Protein AF-A0A381ICK3-F1 (afdb_monomer_lite)

pLDDT: mean 79.76, std 13.2, range [32.59, 94.94]

Organism: Clostridioides difficile (NCBI:txid1496)

Sequence (239 aa):
MERLARREQPHIKFGMFKIRIPFIHYRFEKPEAIQGIISSMTSLGTIGLSTQILGLPYEVAWSMAIINSILYCLHVFMGDPVVPGWITASITLTTAYLLKFSMGIERIQALTALQIDLGIIFILMGITGVAGKLVSKIPNSIKGGILMGVGISTIISEFNPKGRFDSYPISITVGILVACFVMFSERFDTLKVKNKFLFHLGEYGVVSAILVSLIVGIFSREIEIPRFSFDNLVYIVDF

Structure (mmCIF, N/CA/C/O backbone):
data_AF-A0A381ICK3-F1
#
_entry.id   AF-A0A381ICK3-F1
#
loop_
_atom_site.group_PDB
_atom_site.id
_atom_site.type_symbol
_atom_site.label_atom_id
_atom_site.label_alt_id
_atom_site.label_comp_id
_atom_site.label_asym_id
_atom_site.label_entity_id
_atom_site.label_seq_id
_atom_site.pdbx_PDB_ins_code
_atom_site.Cartn_x
_atom_site.Cartn_y
_atom_site.Cartn_z
_atom_site.occupancy
_atom_site.B_iso_or_equiv
_atom_site.auth_seq_id
_atom_site.auth_comp_id
_atom_site.auth_asym_id
_atom_site.auth_atom_id
_atom_site.pdbx_PDB_model_num
ATOM 1 N N . MET A 1 1 ? 17.701 -25.901 -18.360 1.00 38.81 1 MET A N 1
ATOM 2 C CA . MET A 1 1 ? 18.191 -25.573 -17.001 1.00 38.81 1 MET A CA 1
ATOM 3 C C . MET A 1 1 ? 17.028 -25.682 -16.030 1.00 38.81 1 MET A C 1
ATOM 5 O O . MET A 1 1 ? 16.447 -24.691 -15.618 1.00 38.81 1 MET A O 1
ATOM 9 N N . GLU A 1 2 ? 16.649 -26.914 -15.722 1.00 36.28 2 GLU A N 1
ATOM 10 C CA . GLU A 1 2 ? 15.458 -27.255 -14.953 1.00 36.28 2 GLU A CA 1
ATOM 11 C C . GLU A 1 2 ? 15.926 -28.222 -13.863 1.00 36.28 2 GLU A C 1
ATOM 13 O O . GLU A 1 2 ? 16.227 -29.366 -14.188 1.00 36.28 2 GLU A O 1
ATOM 18 N N . ARG A 1 3 ? 16.153 -27.718 -12.631 1.00 32.59 3 ARG A N 1
ATOM 19 C CA . ARG A 1 3 ? 16.375 -28.482 -11.368 1.00 32.59 3 ARG A CA 1
ATOM 20 C C . ARG A 1 3 ? 16.752 -27.598 -10.154 1.00 32.59 3 ARG A C 1
ATOM 22 O O . ARG A 1 3 ? 17.615 -27.948 -9.360 1.00 32.59 3 ARG A O 1
ATOM 29 N N . LEU A 1 4 ? 16.069 -26.472 -9.947 1.00 40.12 4 LEU A N 1
ATOM 30 C CA . LEU A 1 4 ? 15.988 -25.826 -8.621 1.00 40.12 4 LEU A CA 1
ATOM 31 C C . LEU A 1 4 ? 14.515 -25.679 -8.229 1.00 40.12 4 LEU A C 1
ATOM 33 O O . LEU A 1 4 ? 14.000 -24.600 -7.962 1.00 40.12 4 LEU A O 1
ATOM 37 N N . ALA A 1 5 ? 13.806 -26.806 -8.234 1.00 39.09 5 ALA A N 1
ATOM 38 C CA . ALA A 1 5 ? 12.503 -26.887 -7.606 1.00 39.09 5 ALA A CA 1
ATOM 39 C C . ALA A 1 5 ? 12.662 -26.638 -6.094 1.00 39.09 5 ALA A C 1
ATOM 41 O O . ALA A 1 5 ? 13.258 -27.441 -5.382 1.00 39.09 5 ALA A O 1
ATOM 42 N N . ARG A 1 6 ? 12.105 -25.514 -5.631 1.00 44.22 6 ARG A N 1
ATOM 43 C CA . ARG A 1 6 ? 11.452 -25.358 -4.319 1.00 44.22 6 ARG A CA 1
ATOM 44 C C . ARG A 1 6 ? 12.232 -25.864 -3.094 1.00 44.22 6 ARG A C 1
ATOM 46 O O . ARG A 1 6 ? 11.699 -26.644 -2.308 1.00 44.22 6 ARG A O 1
ATOM 53 N N . ARG A 1 7 ? 13.455 -25.384 -2.863 1.00 47.66 7 ARG A N 1
ATOM 54 C CA . ARG A 1 7 ? 13.969 -25.358 -1.482 1.00 47.66 7 ARG A CA 1
ATOM 55 C C . ARG A 1 7 ? 13.372 -24.132 -0.802 1.00 47.66 7 ARG A C 1
ATOM 57 O O . ARG A 1 7 ? 13.485 -23.033 -1.341 1.00 47.66 7 ARG A O 1
ATOM 64 N N . GLU A 1 8 ? 12.676 -24.328 0.318 1.00 60.50 8 GLU A N 1
ATOM 65 C CA . GLU A 1 8 ? 12.222 -23.206 1.145 1.00 60.50 8 GLU A CA 1
ATOM 66 C C . GLU A 1 8 ? 13.418 -22.288 1.426 1.00 60.50 8 GLU A C 1
ATOM 68 O O . GLU A 1 8 ? 14.513 -22.778 1.716 1.00 60.50 8 GLU A O 1
ATOM 73 N N . GLN A 1 9 ? 13.224 -20.972 1.299 1.00 64.62 9 GLN A N 1
ATOM 74 C CA . GLN A 1 9 ? 14.288 -20.016 1.595 1.00 64.62 9 GLN A CA 1
ATOM 75 C C . GLN A 1 9 ? 14.794 -20.232 3.034 1.00 64.62 9 GLN A C 1
ATOM 77 O O . GLN A 1 9 ? 13.987 -20.581 3.912 1.00 64.62 9 GLN A O 1
ATOM 82 N N . PRO A 1 10 ? 16.108 -20.053 3.282 1.00 72.50 10 PRO A N 1
ATOM 83 C CA . PRO A 1 10 ? 16.678 -20.160 4.618 1.00 72.50 10 PRO A CA 1
ATOM 84 C C . PRO A 1 10 ? 15.851 -19.329 5.606 1.00 72.50 10 PRO A C 1
ATOM 86 O O . PRO A 1 10 ? 15.512 -18.184 5.318 1.00 72.50 10 PRO A O 1
ATOM 89 N N . HIS A 1 11 ? 15.489 -19.904 6.748 1.00 74.81 11 HIS A N 1
ATOM 90 C CA . HIS A 1 11 ? 14.710 -19.216 7.775 1.00 74.81 11 HIS A CA 1
ATOM 91 C C . HIS A 1 11 ? 15.011 -19.802 9.150 1.00 74.81 11 HIS A C 1
ATOM 93 O O . HIS A 1 11 ? 15.341 -20.983 9.283 1.00 74.81 11 HIS A O 1
ATOM 99 N N . ILE A 1 12 ? 14.827 -18.983 10.178 1.00 80.31 12 ILE A N 1
ATOM 100 C CA . ILE A 1 12 ? 14.827 -19.424 11.567 1.00 80.31 12 ILE A CA 1
ATOM 101 C C . ILE A 1 12 ? 13.388 -19.825 11.903 1.00 80.31 12 ILE A C 1
ATOM 103 O O . ILE A 1 12 ? 12.466 -19.015 11.813 1.00 80.31 12 ILE A O 1
ATOM 107 N N . LYS A 1 13 ? 13.160 -21.092 12.253 1.00 78.44 13 LYS A N 1
ATOM 108 C CA . LYS A 1 13 ? 11.828 -21.549 12.674 1.00 78.44 13 LYS A CA 1
ATOM 109 C C . LYS A 1 13 ? 11.517 -21.011 14.068 1.00 78.44 13 LYS A C 1
ATOM 111 O O . LYS A 1 13 ? 12.261 -21.285 15.004 1.00 78.44 13 LYS A O 1
ATOM 116 N N . PHE A 1 14 ? 10.402 -20.298 14.207 1.00 78.06 14 PHE A N 1
ATOM 117 C CA . PHE A 1 14 ? 9.886 -19.821 15.489 1.00 78.06 14 PHE A CA 1
ATOM 118 C C . PHE A 1 14 ? 8.387 -20.129 15.592 1.00 78.06 14 PHE A C 1
ATOM 120 O O . PHE A 1 14 ? 7.529 -19.329 15.218 1.00 78.06 14 PHE A O 1
ATOM 127 N N . GLY A 1 15 ? 8.063 -21.338 16.058 1.00 80.69 15 GLY A N 1
ATOM 128 C CA . GLY A 1 15 ? 6.683 -21.823 16.128 1.00 80.69 15 GLY A CA 1
ATOM 129 C C . GLY A 1 15 ? 6.022 -21.880 14.746 1.00 80.69 15 GLY A C 1
ATOM 130 O O . GLY A 1 15 ? 6.519 -22.557 13.847 1.00 80.69 15 GLY A O 1
ATOM 131 N N . MET A 1 16 ? 4.907 -21.160 14.580 1.00 74.88 16 MET A N 1
ATOM 132 C CA . MET A 1 16 ? 4.213 -21.011 13.290 1.00 74.88 16 MET A CA 1
ATOM 133 C C . MET A 1 16 ? 4.897 -20.021 12.333 1.00 74.88 16 MET A C 1
ATOM 135 O O . MET A 1 16 ? 4.569 -19.994 11.148 1.00 74.88 16 MET A O 1
ATOM 139 N N . PHE A 1 17 ? 5.849 -19.227 12.827 1.00 80.06 17 PHE A N 1
ATOM 140 C CA . PHE A 1 17 ? 6.533 -18.197 12.057 1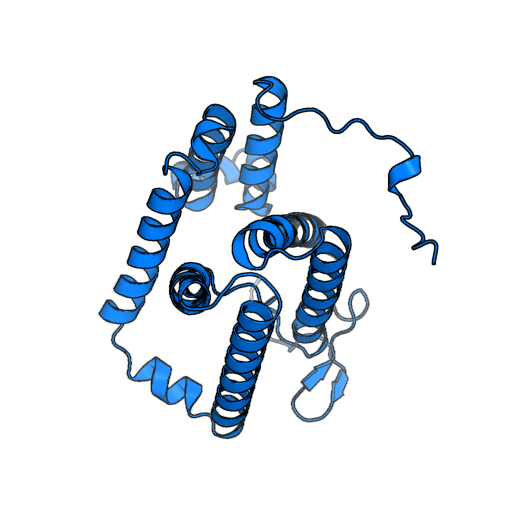.00 80.06 17 PHE A CA 1
ATOM 141 C C . PHE A 1 17 ? 7.858 -18.702 11.494 1.00 80.06 17 PHE A C 1
ATOM 143 O O . PHE A 1 17 ? 8.568 -19.515 12.095 1.00 80.06 17 PHE A O 1
ATOM 150 N N . LYS A 1 18 ? 8.207 -18.187 10.317 1.00 80.38 18 LYS A N 1
ATOM 151 C CA . LYS A 1 18 ? 9.476 -18.462 9.646 1.00 80.38 18 LYS A CA 1
ATOM 152 C C . LYS A 1 18 ? 10.266 -17.166 9.647 1.00 80.38 18 LYS A C 1
ATOM 154 O O . LYS A 1 18 ? 10.169 -16.401 8.697 1.00 80.38 18 LYS A O 1
ATOM 159 N N . ILE A 1 19 ? 11.017 -16.909 10.714 1.00 82.06 19 ILE A N 1
ATOM 160 C CA . ILE A 1 19 ? 11.754 -15.657 10.856 1.00 82.06 19 ILE A CA 1
ATOM 161 C C . ILE A 1 19 ? 12.796 -15.551 9.742 1.00 82.06 19 ILE A C 1
ATOM 163 O O . ILE A 1 19 ? 13.665 -16.417 9.599 1.00 82.06 19 ILE A O 1
ATOM 167 N N . ARG A 1 20 ? 12.711 -14.477 8.958 1.00 80.31 20 ARG A N 1
ATOM 168 C CA . ARG A 1 20 ? 13.645 -14.164 7.878 1.00 80.31 20 ARG A CA 1
ATOM 169 C C . ARG A 1 20 ? 14.251 -12.796 8.126 1.00 80.31 20 ARG A C 1
ATOM 171 O O . ARG A 1 20 ? 13.605 -11.764 7.981 1.00 80.31 20 ARG A O 1
ATOM 178 N N . ILE A 1 21 ? 15.525 -12.807 8.494 1.00 76.88 21 ILE A N 1
ATOM 179 C CA . ILE A 1 21 ? 16.293 -11.585 8.724 1.00 76.88 21 ILE A CA 1
ATOM 180 C C . ILE A 1 21 ? 16.730 -11.010 7.363 1.00 76.88 21 ILE A C 1
ATOM 182 O O . ILE A 1 21 ? 17.384 -11.743 6.602 1.00 76.88 21 ILE A O 1
ATOM 186 N N . PRO A 1 22 ? 16.401 -9.736 7.056 1.00 71.44 22 PRO A N 1
ATOM 187 C CA . PRO A 1 22 ? 16.916 -9.009 5.893 1.00 71.44 22 PRO A CA 1
ATOM 188 C C . PRO A 1 22 ? 18.439 -9.145 5.762 1.00 71.44 22 PRO A C 1
ATOM 190 O O . PRO A 1 22 ? 19.139 -9.222 6.767 1.00 71.44 22 PRO A O 1
ATOM 193 N N . PHE A 1 23 ? 18.955 -9.197 4.531 1.00 73.50 23 PHE A N 1
ATOM 194 C CA . PHE A 1 23 ? 20.388 -9.327 4.187 1.00 73.50 23 PHE A CA 1
ATOM 195 C C . PHE A 1 23 ? 21.093 -10.643 4.565 1.00 73.50 23 PHE A C 1
ATOM 197 O O . PHE A 1 23 ? 22.120 -10.958 3.972 1.00 73.50 23 PHE A O 1
ATOM 204 N N . ILE A 1 24 ? 20.558 -11.425 5.507 1.00 74.38 24 ILE A N 1
ATOM 205 C CA . ILE A 1 24 ? 21.101 -12.746 5.873 1.00 74.38 24 ILE A CA 1
ATOM 206 C C . ILE A 1 24 ? 20.375 -13.850 5.101 1.00 74.38 24 ILE A C 1
ATOM 208 O O . ILE A 1 24 ? 20.997 -14.711 4.487 1.00 74.38 24 ILE A O 1
ATOM 212 N N . HIS A 1 25 ? 19.041 -13.818 5.131 1.00 76.19 25 HIS A N 1
ATOM 213 C CA . HIS A 1 25 ? 18.191 -14.836 4.505 1.00 76.19 25 HIS A CA 1
ATOM 214 C C . HIS A 1 25 ? 17.701 -14.417 3.113 1.00 76.19 25 HIS A C 1
ATOM 216 O O . HIS A 1 25 ? 17.287 -15.263 2.320 1.00 76.19 25 HIS A O 1
ATOM 222 N N . TYR A 1 26 ? 17.766 -13.117 2.816 1.00 69.81 26 TYR A N 1
ATOM 223 C CA . TYR A 1 26 ? 17.359 -12.531 1.545 1.00 69.81 26 TYR A CA 1
ATOM 224 C C . TYR A 1 26 ? 18.583 -12.154 0.717 1.00 69.81 26 TYR A C 1
ATOM 226 O O . TYR A 1 26 ? 19.490 -11.476 1.206 1.00 69.81 26 TYR A O 1
ATOM 234 N N . ARG A 1 27 ? 18.585 -12.553 -0.558 1.00 72.50 27 ARG A N 1
ATOM 235 C CA . ARG A 1 27 ? 19.531 -12.015 -1.534 1.00 72.50 27 ARG A CA 1
ATOM 236 C C . ARG A 1 27 ? 19.152 -10.562 -1.801 1.00 72.50 27 ARG A C 1
ATOM 238 O O . ARG A 1 27 ? 17.994 -10.275 -2.075 1.00 72.50 27 ARG A O 1
ATOM 245 N N . PHE A 1 28 ? 20.119 -9.657 -1.712 1.00 75.38 28 PHE A N 1
ATOM 246 C CA . PHE A 1 28 ? 19.876 -8.255 -2.022 1.00 75.38 28 PHE A CA 1
ATOM 247 C C . PHE A 1 28 ? 19.781 -8.059 -3.538 1.00 75.38 28 PHE A C 1
ATOM 249 O O . PHE A 1 28 ? 20.797 -8.070 -4.237 1.00 75.38 28 PHE A O 1
ATOM 256 N N . GLU A 1 29 ? 18.563 -7.876 -4.037 1.00 80.06 29 GLU A N 1
ATOM 257 C CA . GLU A 1 29 ? 18.291 -7.491 -5.419 1.00 80.06 29 GLU A CA 1
ATOM 258 C C . GLU A 1 29 ? 18.038 -5.977 -5.472 1.00 80.06 29 GLU A C 1
ATOM 260 O O . GLU A 1 29 ? 17.124 -5.445 -4.837 1.00 80.06 29 GLU A O 1
ATOM 265 N N . LYS A 1 30 ? 18.866 -5.247 -6.230 1.00 78.00 30 LYS A N 1
ATOM 266 C CA . LYS A 1 30 ? 18.757 -3.780 -6.345 1.00 78.00 30 LYS A CA 1
ATOM 267 C C . LYS A 1 30 ? 17.378 -3.315 -6.843 1.00 78.00 30 LYS A C 1
ATOM 269 O O . LYS A 1 30 ? 16.899 -2.305 -6.319 1.00 78.00 30 LYS A O 1
ATOM 274 N N . PRO A 1 31 ? 16.732 -3.996 -7.817 1.00 78.75 31 PRO A N 1
ATOM 275 C CA . PRO A 1 31 ? 15.402 -3.605 -8.269 1.00 78.75 31 PRO A CA 1
ATOM 276 C C . PRO A 1 31 ? 14.358 -3.671 -7.155 1.00 78.75 31 PRO A C 1
ATOM 278 O O . PRO A 1 31 ? 13.601 -2.722 -6.975 1.00 78.75 31 PRO A O 1
ATOM 281 N N . GLU A 1 32 ? 14.380 -4.738 -6.358 1.00 79.12 32 GLU A N 1
ATOM 282 C CA . GLU A 1 32 ? 13.459 -4.950 -5.237 1.00 79.12 32 GLU A CA 1
ATOM 283 C C . GLU A 1 32 ? 13.681 -3.922 -4.122 1.00 79.12 32 GLU A C 1
ATOM 285 O O . GLU A 1 32 ? 12.719 -3.378 -3.585 1.00 79.12 32 GLU A O 1
ATOM 290 N N . ALA A 1 33 ? 14.939 -3.584 -3.819 1.00 80.81 33 ALA A N 1
ATOM 291 C CA . ALA A 1 33 ? 15.265 -2.576 -2.811 1.00 80.81 33 ALA A CA 1
ATOM 292 C C . ALA A 1 33 ? 14.723 -1.184 -3.183 1.00 80.81 33 ALA A C 1
ATOM 294 O O . ALA A 1 33 ? 14.089 -0.520 -2.363 1.00 80.81 33 ALA A O 1
ATOM 295 N N . ILE A 1 34 ? 14.924 -0.750 -4.431 1.00 82.25 34 ILE A N 1
ATOM 296 C CA . ILE A 1 34 ? 14.410 0.539 -4.924 1.00 82.25 34 ILE A CA 1
ATOM 297 C C . ILE A 1 34 ? 12.879 0.527 -4.971 1.00 82.25 34 ILE A C 1
ATOM 299 O O . ILE A 1 34 ? 12.246 1.503 -4.564 1.00 82.25 34 ILE A O 1
ATOM 303 N N . GLN A 1 35 ? 12.275 -0.578 -5.420 1.00 81.00 35 GLN A N 1
ATOM 304 C CA . GLN A 1 35 ? 10.820 -0.718 -5.427 1.00 81.00 35 GLN A CA 1
ATOM 305 C C . GLN A 1 35 ? 10.234 -0.651 -4.018 1.00 81.00 35 GLN A C 1
ATOM 307 O O . GLN A 1 35 ? 9.234 0.036 -3.811 1.00 81.00 35 GLN A O 1
ATOM 312 N N . GLY A 1 36 ? 10.874 -1.304 -3.047 1.00 79.50 36 GLY A N 1
ATOM 313 C CA . GLY A 1 36 ? 10.483 -1.262 -1.643 1.00 79.50 36 GLY A CA 1
ATOM 314 C C . GLY A 1 36 ? 10.546 0.150 -1.062 1.00 79.50 36 GLY A C 1
ATOM 315 O O . GLY A 1 36 ? 9.586 0.588 -0.430 1.00 79.50 36 GLY A O 1
ATOM 316 N N . ILE A 1 37 ? 11.621 0.900 -1.336 1.00 82.06 37 ILE A N 1
ATOM 317 C CA . ILE A 1 37 ? 11.764 2.294 -0.882 1.00 82.06 37 ILE A CA 1
ATOM 318 C C . ILE A 1 37 ? 10.647 3.168 -1.463 1.00 82.06 37 ILE A C 1
ATOM 320 O O . ILE A 1 37 ? 9.940 3.838 -0.713 1.00 82.06 37 ILE A O 1
ATOM 324 N N . ILE A 1 38 ? 10.433 3.130 -2.781 1.00 81.56 38 ILE A N 1
ATOM 325 C CA . ILE A 1 38 ? 9.434 3.991 -3.438 1.00 81.56 38 ILE A CA 1
ATOM 326 C C . ILE A 1 38 ? 8.004 3.601 -3.029 1.00 81.56 38 ILE A C 1
ATOM 328 O O . ILE A 1 38 ? 7.159 4.467 -2.783 1.00 81.56 38 ILE A O 1
ATOM 332 N N . SER A 1 39 ? 7.734 2.305 -2.867 1.00 80.06 39 SER A N 1
ATOM 333 C CA . SER A 1 39 ? 6.448 1.826 -2.345 1.00 80.06 39 SER A CA 1
ATOM 334 C C . SER A 1 39 ? 6.220 2.281 -0.899 1.00 80.06 39 SER A C 1
ATOM 336 O O . SER A 1 39 ? 5.113 2.686 -0.548 1.00 80.06 39 SER A O 1
ATOM 338 N N . SER A 1 40 ? 7.272 2.314 -0.075 1.00 78.19 40 SER A N 1
ATOM 339 C CA . SER A 1 40 ? 7.194 2.832 1.298 1.00 78.19 40 SER A CA 1
ATOM 340 C C . SER A 1 40 ? 6.880 4.328 1.319 1.00 78.19 40 SER A C 1
ATOM 342 O O . SER A 1 40 ? 6.027 4.763 2.088 1.00 78.19 40 SER A O 1
ATOM 344 N N . MET A 1 41 ? 7.478 5.122 0.425 1.00 80.31 41 MET A N 1
ATOM 345 C CA . MET A 1 41 ? 7.155 6.550 0.296 1.00 80.31 41 MET A CA 1
ATOM 346 C C . MET A 1 41 ? 5.692 6.772 -0.099 1.00 80.31 41 MET A C 1
ATOM 348 O O . MET A 1 41 ? 5.052 7.692 0.398 1.00 80.31 41 MET A O 1
ATOM 352 N N . THR A 1 42 ? 5.135 5.901 -0.943 1.00 79.50 42 THR A N 1
ATOM 353 C CA . THR A 1 42 ? 3.720 5.975 -1.342 1.00 79.50 42 THR A CA 1
ATOM 354 C C . THR A 1 42 ? 2.789 5.801 -0.136 1.00 79.50 42 THR A C 1
ATOM 356 O O . THR A 1 42 ? 1.759 6.469 -0.042 1.00 79.50 42 THR A O 1
ATOM 359 N N . SER A 1 43 ? 3.183 4.972 0.838 1.00 75.88 43 SER A N 1
ATOM 360 C CA . SER A 1 43 ? 2.433 4.791 2.086 1.00 75.88 43 SER A CA 1
ATOM 361 C C . SER A 1 43 ? 2.401 6.052 2.964 1.00 75.88 43 SER A C 1
ATOM 363 O O . SER A 1 43 ? 1.481 6.229 3.751 1.00 75.88 43 SER A O 1
ATOM 365 N N . LEU A 1 44 ? 3.309 7.016 2.779 1.00 80.94 44 LEU A N 1
ATOM 366 C CA . LEU A 1 44 ? 3.249 8.295 3.499 1.00 80.94 44 LEU A CA 1
ATOM 367 C C . LEU A 1 44 ? 2.020 9.145 3.115 1.00 80.94 44 LEU A C 1
ATOM 369 O O . LEU A 1 44 ? 1.687 10.098 3.818 1.00 80.94 44 LEU A O 1
ATOM 373 N N . GLY A 1 45 ? 1.275 8.766 2.069 1.00 76.75 45 GLY A N 1
ATOM 374 C CA . GLY A 1 45 ? -0.008 9.383 1.719 1.00 76.75 45 GLY A CA 1
ATOM 375 C C . GLY A 1 45 ? -1.057 9.383 2.846 1.00 76.75 45 GLY A C 1
ATOM 376 O O . GLY A 1 45 ? -1.964 10.214 2.830 1.00 76.75 45 GLY A O 1
ATOM 377 N N . THR A 1 46 ? -0.937 8.525 3.869 1.00 76.56 46 THR A N 1
ATOM 378 C CA . THR A 1 46 ? -1.881 8.488 5.002 1.00 76.56 46 THR A CA 1
ATOM 379 C C . THR A 1 46 ? -1.691 9.668 5.926 1.00 76.56 46 THR A C 1
ATOM 381 O O . THR A 1 46 ? -2.617 9.983 6.663 1.00 76.56 46 THR A O 1
ATOM 384 N N . ILE A 1 47 ? -0.553 10.363 5.877 1.00 84.56 47 ILE A N 1
ATOM 385 C CA . ILE A 1 47 ? -0.375 11.593 6.648 1.00 84.56 47 ILE A CA 1
ATOM 386 C C . ILE A 1 47 ? -1.433 12.608 6.212 1.00 84.56 47 ILE A C 1
ATOM 388 O O . ILE A 1 47 ? -2.194 13.088 7.046 1.00 84.56 47 ILE A O 1
ATOM 392 N N . GLY A 1 48 ? -1.562 12.841 4.900 1.00 82.50 48 GLY A N 1
ATOM 393 C CA . GLY A 1 48 ? -2.581 13.736 4.347 1.00 82.50 48 GLY A CA 1
ATOM 394 C C . GLY A 1 48 ? -4.005 13.261 4.636 1.00 82.50 48 GLY A C 1
ATOM 395 O O . GLY A 1 48 ? -4.866 14.052 5.004 1.00 82.50 48 GLY A O 1
ATOM 396 N N . LEU A 1 49 ? -4.256 11.954 4.538 1.00 80.88 49 LEU A N 1
ATOM 397 C CA . LEU A 1 49 ? -5.577 11.400 4.837 1.00 80.88 49 LEU A CA 1
ATOM 398 C C . LEU A 1 49 ? -5.944 11.552 6.323 1.00 80.88 49 LEU A C 1
ATOM 400 O O . LEU A 1 49 ? -7.066 11.916 6.658 1.00 80.88 49 LEU A O 1
ATOM 404 N N . SER A 1 50 ? -4.992 11.292 7.217 1.00 83.19 50 SER A N 1
ATOM 405 C CA . SER A 1 50 ? -5.163 11.383 8.668 1.00 83.19 50 SER A CA 1
ATOM 406 C C . SER A 1 50 ? -5.381 12.823 9.118 1.00 83.19 50 SER A C 1
ATOM 408 O O . SER A 1 50 ? -6.252 13.078 9.945 1.00 83.19 50 SER A O 1
ATOM 410 N N . THR A 1 51 ? -4.654 13.783 8.549 1.00 86.25 51 THR A N 1
ATOM 411 C CA . THR A 1 51 ? -4.862 15.202 8.863 1.00 86.25 51 THR A CA 1
ATOM 412 C C . THR A 1 51 ? -6.221 15.678 8.345 1.00 86.25 51 THR A C 1
ATOM 414 O O . THR A 1 51 ? -6.978 16.290 9.093 1.00 86.25 51 THR A O 1
ATOM 417 N N . GLN A 1 52 ? -6.597 15.321 7.112 1.00 84.12 52 GLN A N 1
ATOM 418 C CA . GLN A 1 52 ? -7.860 15.753 6.500 1.00 84.12 52 GLN A CA 1
ATOM 419 C C . GLN A 1 52 ? -9.101 15.100 7.118 1.00 84.12 52 GLN A C 1
ATOM 421 O O . GLN A 1 52 ? -10.120 15.764 7.307 1.00 84.12 52 GLN A O 1
ATOM 426 N N . ILE A 1 53 ? -9.049 13.797 7.409 1.00 84.50 53 ILE A N 1
ATOM 427 C CA . ILE A 1 53 ? -10.208 13.046 7.904 1.00 84.50 53 ILE A CA 1
ATOM 428 C C . ILE A 1 53 ? -10.268 13.070 9.423 1.00 84.50 53 ILE A C 1
ATOM 430 O O . ILE A 1 53 ? -11.353 13.233 9.969 1.00 84.50 53 ILE A O 1
ATOM 434 N N . LEU A 1 54 ? -9.157 12.897 10.134 1.00 84.25 54 LEU A N 1
ATOM 435 C CA . LEU A 1 54 ? -9.180 12.789 11.597 1.00 84.25 54 LEU A CA 1
ATOM 436 C C . LEU A 1 54 ? -8.950 14.138 12.286 1.00 84.25 54 LEU A C 1
ATOM 438 O O . LEU A 1 54 ? -9.335 14.282 13.444 1.00 84.25 54 LEU A O 1
ATOM 442 N N . GLY A 1 55 ? -8.383 15.126 11.583 1.00 83.69 55 GLY A N 1
ATOM 443 C CA . GLY A 1 55 ? -7.986 16.405 12.177 1.00 83.69 55 GLY A CA 1
ATOM 444 C C . GLY A 1 55 ? -6.736 16.284 13.050 1.00 83.69 55 GLY A C 1
ATOM 445 O O . GLY A 1 55 ? -6.548 17.078 13.967 1.00 83.69 55 GLY A O 1
ATOM 446 N N . LEU A 1 56 ? -5.912 15.257 12.817 1.00 85.25 56 LEU A N 1
ATOM 447 C CA . LEU A 1 56 ? -4.688 15.039 13.583 1.00 85.25 56 LEU A CA 1
ATOM 448 C C . LEU A 1 56 ? -3.632 16.107 13.255 1.00 85.25 56 LEU A C 1
ATOM 450 O O . LEU A 1 56 ? -3.510 16.482 12.085 1.00 85.25 56 LEU A O 1
ATOM 454 N N . PRO A 1 57 ? -2.826 16.542 14.242 1.00 88.12 57 PRO A N 1
ATOM 455 C CA . PRO A 1 57 ? -1.614 17.311 13.982 1.00 88.12 57 PRO A CA 1
ATOM 456 C C . PRO A 1 57 ? -0.665 16.544 13.056 1.00 88.12 57 PRO A C 1
ATOM 458 O O . PRO A 1 57 ? -0.601 15.308 13.094 1.00 88.12 57 PRO A O 1
ATOM 461 N N . TYR A 1 58 ? 0.078 17.275 12.227 1.00 84.00 58 TYR A N 1
ATOM 462 C CA . TYR A 1 58 ? 0.961 16.695 11.214 1.00 84.00 58 TYR A CA 1
ATOM 463 C C . TYR A 1 58 ? 2.029 15.783 11.837 1.00 84.00 58 TYR A C 1
ATOM 465 O O . TYR A 1 58 ? 2.284 14.687 11.340 1.00 84.00 58 TYR A O 1
ATOM 473 N N . GLU A 1 59 ? 2.582 16.190 12.975 1.00 86.44 59 GLU A N 1
ATOM 474 C CA . GLU A 1 59 ? 3.635 15.501 13.722 1.00 86.44 59 GLU A CA 1
ATOM 475 C C . GLU A 1 59 ? 3.146 14.145 14.257 1.00 86.44 59 GLU A C 1
ATOM 477 O O . GLU A 1 59 ? 3.847 13.127 14.195 1.00 86.44 59 GLU A O 1
ATOM 482 N N . VAL A 1 60 ? 1.896 14.110 14.730 1.00 86.38 60 VAL A N 1
ATOM 483 C CA . VAL A 1 60 ? 1.247 12.888 15.223 1.00 86.38 60 VAL A CA 1
ATOM 484 C C . VAL A 1 60 ? 0.958 11.943 14.059 1.00 86.38 60 VAL A C 1
ATOM 486 O O . VAL A 1 60 ? 1.275 10.755 14.134 1.00 86.38 60 VAL A O 1
ATOM 489 N N . ALA A 1 61 ? 0.418 12.464 12.954 1.00 86.38 61 ALA A N 1
ATOM 490 C CA . ALA A 1 61 ? 0.142 11.674 11.756 1.00 86.38 61 ALA A CA 1
ATOM 491 C C . ALA A 1 61 ? 1.425 11.071 11.150 1.00 86.38 61 ALA A C 1
ATOM 493 O O . ALA A 1 61 ? 1.421 9.919 10.707 1.00 86.38 61 ALA A O 1
ATOM 494 N N . TRP A 1 62 ? 2.536 11.812 11.182 1.00 85.31 62 TRP A N 1
ATOM 495 C CA . TRP A 1 62 ? 3.849 11.340 10.741 1.00 85.31 62 TRP A CA 1
ATOM 496 C C . TRP A 1 62 ? 4.364 10.188 11.610 1.00 85.31 62 TRP A C 1
ATOM 498 O O . TRP A 1 62 ? 4.740 9.132 11.097 1.00 85.31 62 TRP A O 1
ATOM 508 N N . SER A 1 63 ? 4.281 10.346 12.932 1.00 86.88 63 SER A N 1
ATOM 509 C CA . SER A 1 63 ? 4.664 9.309 13.897 1.00 86.88 63 SER A CA 1
ATOM 510 C C . SER A 1 63 ? 3.843 8.028 13.710 1.00 86.88 63 SER A C 1
ATOM 512 O O . SER A 1 63 ? 4.397 6.928 13.656 1.00 86.88 63 SER A O 1
ATOM 514 N N . MET A 1 64 ? 2.525 8.161 13.528 1.00 85.44 64 MET A N 1
ATOM 515 C CA . MET A 1 64 ? 1.634 7.032 13.243 1.00 85.44 64 MET A CA 1
ATOM 516 C C . MET A 1 64 ? 2.013 6.310 11.944 1.00 85.44 64 MET A C 1
ATOM 518 O O . MET A 1 64 ? 2.030 5.079 11.911 1.00 85.44 64 MET A O 1
ATOM 522 N N . ALA A 1 65 ? 2.350 7.053 10.884 1.00 85.81 65 ALA A N 1
ATOM 523 C CA . ALA A 1 65 ? 2.750 6.475 9.603 1.00 85.81 65 ALA A CA 1
ATOM 524 C C . ALA A 1 65 ? 4.061 5.676 9.709 1.00 85.81 65 ALA A C 1
ATOM 526 O O . ALA A 1 65 ? 4.160 4.585 9.140 1.00 85.81 65 ALA A O 1
ATOM 527 N N . ILE A 1 66 ? 5.042 6.168 10.474 1.00 85.69 66 ILE A N 1
ATOM 528 C CA . ILE A 1 66 ? 6.311 5.464 10.715 1.00 85.69 66 ILE A CA 1
ATOM 529 C C . ILE A 1 66 ? 6.075 4.172 11.495 1.00 85.69 66 ILE A C 1
ATOM 531 O O . ILE A 1 66 ? 6.534 3.112 11.068 1.00 85.69 66 ILE A O 1
ATOM 535 N N . ILE A 1 67 ? 5.326 4.239 12.600 1.00 88.12 67 ILE A N 1
ATOM 536 C CA . ILE A 1 67 ? 5.013 3.059 13.419 1.00 88.12 67 ILE A CA 1
ATOM 537 C C . ILE A 1 67 ? 4.305 2.002 12.566 1.00 88.12 67 ILE A C 1
ATOM 539 O O . ILE A 1 67 ? 4.710 0.841 12.555 1.00 88.12 67 ILE A O 1
ATOM 543 N N . ASN A 1 68 ? 3.297 2.406 11.792 1.00 86.62 68 ASN A N 1
ATOM 544 C CA . ASN A 1 68 ? 2.575 1.511 10.895 1.00 86.62 68 ASN A CA 1
ATOM 545 C C . ASN A 1 68 ? 3.497 0.878 9.833 1.00 86.62 68 ASN A C 1
ATOM 547 O O . ASN A 1 68 ? 3.415 -0.323 9.584 1.00 86.62 68 ASN A O 1
ATOM 551 N N . SER A 1 69 ? 4.418 1.653 9.256 1.00 84.56 69 SER A N 1
ATOM 552 C CA . SER A 1 69 ? 5.383 1.152 8.266 1.00 84.56 69 SER A CA 1
ATOM 553 C C . SER A 1 69 ? 6.345 0.119 8.865 1.00 84.56 69 SER A C 1
ATOM 555 O O . SER A 1 69 ? 6.611 -0.911 8.247 1.00 84.56 69 SER A O 1
ATOM 557 N N . ILE A 1 70 ? 6.821 0.341 10.095 1.00 85.31 70 ILE A N 1
ATOM 558 C CA . ILE A 1 70 ? 7.653 -0.628 10.826 1.00 85.31 70 ILE A CA 1
ATOM 559 C C . ILE A 1 70 ? 6.860 -1.911 11.114 1.00 85.31 70 ILE A C 1
ATOM 561 O O . ILE A 1 70 ? 7.386 -3.013 10.954 1.00 85.31 70 ILE A O 1
ATOM 565 N N . LEU A 1 71 ? 5.584 -1.789 11.491 1.00 87.38 71 LEU A N 1
ATOM 566 C CA . LEU A 1 71 ? 4.713 -2.942 11.727 1.00 87.38 71 LEU A CA 1
ATOM 567 C C . LEU A 1 71 ? 4.429 -3.740 10.445 1.00 87.38 71 LEU A C 1
ATOM 569 O O . LEU A 1 71 ? 4.300 -4.959 10.516 1.00 87.38 71 LEU A O 1
ATOM 573 N N . TYR A 1 72 ? 4.414 -3.122 9.261 1.00 84.75 72 TYR A N 1
ATOM 574 C CA . TYR A 1 72 ? 4.340 -3.871 7.997 1.00 84.75 72 TYR A CA 1
ATOM 575 C C . TYR A 1 72 ? 5.588 -4.707 7.732 1.00 84.75 72 TYR A C 1
ATOM 577 O O . TYR A 1 72 ? 5.476 -5.845 7.269 1.00 84.75 72 TYR A O 1
ATOM 585 N N . CYS A 1 73 ? 6.769 -4.213 8.110 1.00 83.25 73 CYS A N 1
ATOM 586 C CA . CYS A 1 73 ? 8.003 -4.996 8.032 1.00 83.25 73 CYS A CA 1
ATOM 587 C C . CYS A 1 73 ? 7.967 -6.244 8.929 1.00 83.25 73 CYS A C 1
ATOM 589 O O . CYS A 1 73 ? 8.670 -7.215 8.640 1.00 83.25 73 CYS A O 1
ATOM 591 N N . LEU A 1 74 ? 7.126 -6.265 9.973 1.00 85.00 74 LEU A N 1
ATOM 592 C CA . LEU A 1 74 ? 6.966 -7.432 10.840 1.00 85.00 74 LEU A CA 1
ATOM 593 C C . LEU A 1 74 ? 6.452 -8.654 10.065 1.00 85.00 74 LEU A C 1
ATOM 595 O O . LEU A 1 74 ? 6.911 -9.760 10.321 1.00 85.00 74 LEU A O 1
ATOM 599 N N . HIS A 1 75 ? 5.573 -8.475 9.075 1.00 81.88 75 HIS A N 1
ATOM 600 C CA . HIS A 1 75 ? 5.066 -9.586 8.258 1.00 81.88 75 HIS A CA 1
ATOM 601 C C . HIS A 1 75 ? 6.178 -10.259 7.448 1.00 81.88 75 HIS A C 1
ATOM 603 O O . HIS A 1 75 ? 6.325 -11.484 7.475 1.00 81.88 75 HIS A O 1
ATOM 609 N N . VAL A 1 76 ? 7.017 -9.444 6.804 1.00 80.19 76 VAL A N 1
ATOM 610 C CA . VAL A 1 76 ? 8.175 -9.925 6.040 1.00 80.19 76 VAL A CA 1
ATOM 611 C C . VAL A 1 76 ? 9.206 -10.578 6.948 1.00 80.19 76 VAL A C 1
ATOM 613 O O . VAL A 1 76 ? 9.784 -11.617 6.609 1.00 80.19 76 VAL A O 1
ATOM 616 N N . PHE A 1 77 ? 9.400 -10.005 8.135 1.00 81.75 77 PHE A N 1
ATOM 617 C CA . PHE A 1 77 ? 10.256 -10.579 9.159 1.00 81.75 77 PHE A CA 1
ATOM 618 C C . PHE A 1 77 ? 9.729 -11.931 9.655 1.00 81.75 77 PHE A C 1
ATOM 620 O O . PHE A 1 77 ? 10.519 -12.852 9.831 1.00 81.75 77 PHE A O 1
ATOM 627 N N . MET A 1 78 ? 8.414 -12.087 9.828 1.00 81.69 78 MET A N 1
ATOM 628 C CA . MET A 1 78 ? 7.757 -13.323 10.279 1.00 81.69 78 MET A CA 1
ATOM 629 C C . MET A 1 78 ? 7.605 -14.391 9.180 1.00 81.69 78 MET A C 1
ATOM 631 O O . MET A 1 78 ? 7.149 -15.506 9.466 1.00 81.69 78 MET A O 1
ATOM 635 N N . GLY A 1 79 ? 8.044 -14.091 7.953 1.00 73.06 79 GLY A N 1
ATOM 636 C CA . GLY A 1 79 ? 8.228 -15.066 6.877 1.00 73.06 79 GLY A CA 1
ATOM 637 C C . GLY A 1 79 ? 7.221 -15.001 5.737 1.00 73.06 79 GLY A C 1
ATOM 638 O O . GLY A 1 79 ? 7.272 -15.874 4.861 1.00 73.06 79 GLY A O 1
ATOM 639 N N . ASP A 1 80 ? 6.334 -14.007 5.735 1.00 79.12 80 ASP A N 1
ATOM 640 C CA . ASP A 1 80 ? 5.450 -13.720 4.607 1.00 79.12 80 ASP A CA 1
ATOM 641 C C . ASP A 1 80 ? 6.249 -13.003 3.500 1.00 79.12 80 ASP A C 1
ATOM 643 O O . ASP A 1 80 ? 6.889 -11.991 3.773 1.00 79.12 80 ASP A O 1
ATOM 647 N N . PRO A 1 81 ? 6.284 -13.504 2.251 1.00 70.94 81 PRO A N 1
ATOM 648 C CA . PRO A 1 81 ? 6.964 -12.803 1.161 1.00 70.94 81 PRO A CA 1
ATOM 649 C C . PRO A 1 81 ? 6.268 -11.498 0.740 1.00 70.94 81 PRO A C 1
ATOM 651 O O . PRO A 1 81 ? 6.829 -10.756 -0.064 1.00 70.94 81 PRO A O 1
ATOM 654 N N . VAL A 1 82 ? 5.056 -11.224 1.229 1.00 75.06 82 VAL A N 1
ATOM 655 C CA . VAL A 1 82 ? 4.276 -10.040 0.869 1.00 75.06 82 VAL A CA 1
ATOM 656 C C . VAL A 1 82 ? 4.412 -8.967 1.947 1.00 75.06 82 VAL A C 1
ATOM 658 O O . VAL A 1 82 ? 4.197 -9.219 3.131 1.00 75.06 82 VAL A O 1
ATOM 661 N N . VAL A 1 83 ? 4.719 -7.739 1.523 1.00 73.44 83 VAL A N 1
ATOM 662 C CA . VAL A 1 83 ? 4.566 -6.556 2.377 1.00 73.44 83 VAL A CA 1
ATOM 663 C C . VAL A 1 83 ? 3.078 -6.202 2.391 1.00 73.44 83 VAL A C 1
ATOM 665 O O . VAL A 1 83 ? 2.537 -5.852 1.337 1.00 73.44 83 VAL A O 1
ATOM 668 N N . PRO A 1 84 ? 2.382 -6.308 3.534 1.00 77.25 84 PRO A N 1
ATOM 669 C CA . PRO A 1 84 ? 0.996 -5.884 3.609 1.00 77.25 84 PRO A CA 1
ATOM 670 C C . PRO A 1 84 ? 0.912 -4.371 3.407 1.00 77.25 84 PRO A C 1
ATOM 672 O O . PRO A 1 84 ? 1.792 -3.613 3.809 1.00 77.25 84 PRO A O 1
ATOM 675 N N . GLY A 1 85 ? -0.174 -3.940 2.781 1.00 75.56 85 GLY A N 1
ATOM 676 C CA . GLY A 1 85 ? -0.484 -2.533 2.584 1.00 75.56 85 GLY A CA 1
ATOM 677 C C . GLY A 1 85 ? -1.906 -2.230 3.020 1.00 75.56 85 GLY A C 1
ATOM 678 O O . GLY A 1 85 ? -2.601 -3.068 3.602 1.00 75.56 85 GLY A O 1
ATOM 679 N N . TRP A 1 86 ? -2.363 -1.020 2.716 1.00 76.69 86 TRP A N 1
ATOM 680 C CA . TRP A 1 86 ? -3.740 -0.659 3.010 1.00 76.69 86 TRP A CA 1
ATOM 681 C C . TRP A 1 86 ? -4.694 -1.410 2.115 1.00 76.69 86 TRP A C 1
ATOM 683 O O . TRP A 1 86 ? -4.437 -1.689 0.944 1.00 76.69 86 TRP A O 1
ATOM 693 N N . ILE A 1 87 ? -5.871 -1.641 2.667 1.00 81.94 87 ILE A N 1
ATOM 694 C CA . ILE A 1 87 ? -7.004 -2.097 1.896 1.00 81.94 87 ILE A CA 1
ATOM 695 C C . ILE A 1 87 ? -7.618 -0.835 1.288 1.00 81.94 87 ILE A C 1
ATOM 697 O O . ILE A 1 87 ? -8.477 -0.218 1.909 1.00 81.94 87 ILE A O 1
ATOM 701 N N . THR A 1 88 ? -7.170 -0.420 0.097 1.00 76.75 88 THR A N 1
ATOM 702 C CA . THR A 1 88 ? -7.657 0.803 -0.582 1.00 76.75 88 THR A CA 1
ATOM 703 C C . THR A 1 88 ? -9.184 0.846 -0.655 1.00 76.75 88 THR A C 1
ATOM 705 O O . THR A 1 88 ? -9.796 1.879 -0.407 1.00 76.75 88 THR A O 1
ATOM 708 N N . ALA A 1 89 ? -9.811 -0.313 -0.874 1.00 74.88 89 ALA A N 1
ATOM 709 C CA . ALA A 1 89 ? -11.263 -0.479 -0.853 1.00 74.88 89 ALA A CA 1
ATOM 710 C C . ALA A 1 89 ? -11.928 -0.055 0.466 1.00 74.88 89 ALA A C 1
ATOM 712 O O . ALA A 1 89 ? -13.057 0.428 0.485 1.00 74.88 89 ALA A O 1
ATOM 713 N N . SER A 1 90 ? -11.223 -0.253 1.576 1.00 82.94 90 SER A N 1
ATOM 714 C CA . SER A 1 90 ? -11.698 0.080 2.911 1.00 82.94 90 SER A CA 1
ATOM 715 C C . SER A 1 90 ? -11.683 1.583 3.165 1.00 82.94 90 SER A C 1
ATOM 717 O O . SER A 1 90 ? -12.448 2.047 4.004 1.00 82.94 90 S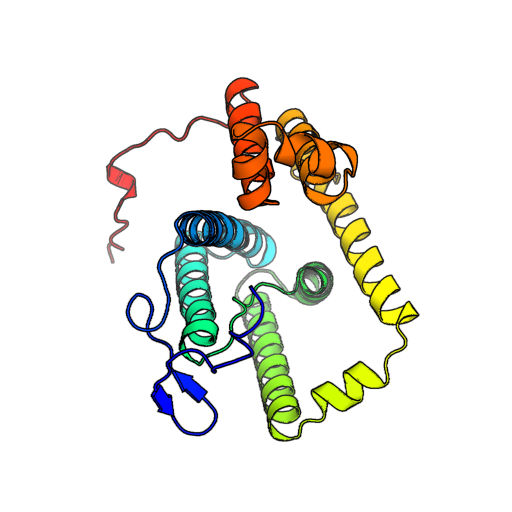ER A O 1
ATOM 719 N N . ILE A 1 91 ? -10.865 2.365 2.448 1.00 82.81 91 ILE A N 1
ATOM 720 C CA . ILE A 1 91 ? -10.741 3.811 2.685 1.00 82.81 91 ILE A CA 1
ATOM 721 C C . ILE A 1 91 ? -12.100 4.489 2.520 1.00 82.81 91 ILE A C 1
ATOM 723 O O . ILE A 1 91 ? -12.531 5.202 3.423 1.00 82.81 91 ILE A O 1
ATOM 727 N N . THR A 1 92 ? -12.815 4.217 1.426 1.00 80.38 92 THR A N 1
ATOM 728 C CA . THR A 1 92 ? -14.141 4.802 1.174 1.00 80.38 92 THR A CA 1
ATOM 729 C C . THR A 1 92 ? -15.148 4.407 2.255 1.00 80.38 92 THR A C 1
ATOM 731 O O . THR A 1 92 ? -15.852 5.261 2.792 1.00 80.38 92 THR A O 1
ATOM 734 N N . LEU A 1 93 ? -15.187 3.123 2.626 1.00 84.81 93 LEU A N 1
ATOM 735 C CA . LEU A 1 93 ? -16.118 2.608 3.632 1.00 84.81 93 LEU A CA 1
ATOM 736 C C . LEU A 1 93 ? -15.825 3.171 5.030 1.00 84.81 93 LEU A C 1
ATOM 738 O O . LEU A 1 93 ? -16.727 3.636 5.725 1.00 84.81 93 LEU A O 1
ATOM 742 N N . THR A 1 94 ? -14.553 3.161 5.418 1.00 88.56 94 THR A N 1
ATOM 743 C CA . THR A 1 94 ? -14.080 3.675 6.704 1.00 88.56 94 THR A CA 1
ATOM 744 C C . THR A 1 94 ? -14.320 5.176 6.786 1.00 88.56 94 THR A C 1
ATOM 746 O O . THR A 1 94 ? -14.842 5.654 7.785 1.00 88.56 94 THR A O 1
ATOM 749 N N . THR A 1 95 ? -14.045 5.925 5.715 1.00 86.75 95 THR A N 1
ATOM 750 C CA . THR A 1 95 ? -14.325 7.367 5.656 1.00 86.75 95 THR A CA 1
ATOM 751 C C . THR A 1 95 ? -15.815 7.645 5.838 1.00 86.75 95 THR A C 1
ATOM 753 O O . THR A 1 95 ? -16.185 8.460 6.680 1.00 86.75 95 THR A O 1
ATOM 756 N N . ALA A 1 96 ? -16.688 6.928 5.124 1.00 87.94 96 ALA A N 1
ATOM 757 C CA . ALA A 1 96 ? -18.136 7.079 5.263 1.00 87.94 96 ALA A CA 1
ATOM 758 C C . ALA A 1 96 ? -18.640 6.765 6.685 1.00 87.94 96 ALA A C 1
ATOM 760 O O . ALA A 1 96 ? -19.578 7.403 7.164 1.00 87.94 96 ALA A O 1
ATOM 761 N N . TYR A 1 97 ? -18.018 5.806 7.377 1.00 90.62 97 TYR A N 1
ATOM 762 C CA . TYR A 1 97 ? -18.299 5.524 8.785 1.00 90.62 97 TYR A CA 1
ATOM 763 C C . TYR A 1 97 ? -17.821 6.655 9.708 1.00 90.62 97 TYR A C 1
ATOM 765 O O . TYR A 1 97 ? -18.595 7.145 10.528 1.00 90.62 97 TYR A O 1
ATOM 773 N N . LEU A 1 98 ? -16.578 7.114 9.545 1.00 90.50 98 LEU A N 1
ATOM 774 C CA . LEU A 1 98 ? -15.963 8.143 10.389 1.00 90.50 98 LEU A CA 1
ATOM 775 C C . LEU A 1 98 ? -16.639 9.513 10.272 1.00 90.50 98 LEU A C 1
ATOM 777 O O . LEU A 1 98 ? -16.678 10.264 11.247 1.00 90.50 98 LEU A O 1
ATOM 781 N N . LEU A 1 99 ? -17.198 9.836 9.104 1.00 89.06 99 LEU A N 1
ATOM 782 C CA . LEU A 1 99 ? -17.938 11.082 8.882 1.00 89.06 99 LEU A CA 1
ATOM 783 C C . LEU A 1 99 ? -19.237 11.178 9.700 1.00 89.06 99 LEU A C 1
ATOM 785 O O . LEU A 1 99 ? -19.790 12.268 9.809 1.00 89.06 99 LEU A O 1
ATOM 789 N N . LYS A 1 100 ? -19.705 10.079 10.310 1.00 91.75 100 LYS A N 1
ATOM 790 C CA . LYS A 1 100 ? -20.851 10.085 11.237 1.00 91.75 100 LYS A CA 1
ATOM 791 C C . LYS A 1 100 ? -20.514 10.652 12.620 1.00 91.75 100 LYS A C 1
ATOM 793 O O . LYS A 1 100 ? -21.431 10.953 13.376 1.00 91.75 100 LYS A O 1
ATOM 798 N N . PHE A 1 101 ? -19.229 10.782 12.947 1.00 91.75 101 PHE A N 1
ATOM 799 C CA . PHE A 1 101 ? -18.738 11.270 14.237 1.00 91.75 101 PHE A CA 1
ATOM 800 C C . PHE A 1 101 ? -18.135 12.668 14.098 1.00 91.75 101 PHE A C 1
ATOM 802 O O . PHE A 1 101 ? -17.645 13.041 13.021 1.00 91.75 101 PHE A O 1
ATOM 809 N N . SER A 1 102 ? -18.128 13.434 15.190 1.00 89.62 102 SER A N 1
ATOM 810 C CA . SER A 1 102 ? -17.484 14.748 15.207 1.00 89.62 102 SER A CA 1
ATOM 811 C C . SER A 1 102 ? -15.967 14.616 15.002 1.00 89.62 102 SER A C 1
ATOM 813 O O . SER A 1 102 ? -15.347 13.631 15.406 1.00 89.62 102 SER A O 1
ATOM 815 N N . MET A 1 103 ? -15.363 15.570 14.286 1.00 88.38 103 MET A N 1
ATOM 816 C CA . MET A 1 103 ? -13.917 15.564 14.034 1.00 88.38 103 MET A CA 1
ATOM 817 C C . MET A 1 103 ? -13.148 15.778 15.347 1.00 88.38 103 MET A C 1
ATOM 819 O O . MET A 1 103 ? -13.573 16.569 16.185 1.00 88.38 103 MET A O 1
ATOM 823 N N . GLY A 1 104 ? -12.010 15.097 15.508 1.00 84.88 104 GLY A N 1
ATOM 824 C CA . GLY A 1 104 ? -11.213 15.113 16.733 1.00 84.88 104 GLY A CA 1
ATOM 825 C C . GLY A 1 104 ? -11.296 13.786 17.487 1.00 84.88 104 GLY A C 1
ATOM 826 O O . GLY A 1 104 ? -11.209 12.712 16.888 1.00 84.88 104 GLY A O 1
ATOM 827 N N . ILE A 1 105 ? -11.443 13.857 18.810 1.00 87.75 105 ILE A N 1
ATOM 828 C CA . ILE A 1 105 ? -11.288 12.705 19.713 1.00 87.75 105 ILE A CA 1
ATOM 829 C C . ILE A 1 105 ? -12.303 11.595 19.410 1.00 87.75 105 ILE A C 1
ATOM 831 O O . ILE A 1 105 ? -11.910 10.434 19.313 1.00 87.75 105 ILE A O 1
ATOM 835 N N . GLU A 1 106 ? -13.579 11.935 19.201 1.00 90.38 106 GLU A N 1
ATOM 836 C CA . GLU A 1 106 ? -14.630 10.942 18.924 1.00 90.38 106 GLU A CA 1
ATOM 837 C C . GLU A 1 106 ? -14.325 10.128 17.665 1.00 90.38 106 GLU A C 1
ATOM 839 O O . GLU A 1 106 ? -14.439 8.902 17.662 1.00 90.38 106 GLU A O 1
ATOM 844 N N . ARG A 1 107 ? -13.872 10.790 16.594 1.00 92.00 107 ARG A N 1
ATOM 845 C CA . ARG A 1 107 ? -13.520 10.117 15.340 1.00 92.00 107 ARG A CA 1
ATOM 846 C C . ARG A 1 107 ? -12.289 9.223 15.486 1.00 92.00 107 ARG A C 1
ATOM 848 O O . ARG A 1 107 ? -12.263 8.136 14.912 1.00 92.00 107 ARG A O 1
ATOM 855 N N . ILE A 1 108 ? -11.292 9.639 16.270 1.00 90.25 108 ILE A N 1
ATOM 856 C CA . ILE A 1 108 ? -10.105 8.821 16.571 1.00 90.25 108 ILE A CA 1
ATOM 857 C C . ILE A 1 108 ? -10.503 7.580 17.381 1.00 90.25 108 ILE A C 1
ATOM 859 O O . ILE A 1 108 ? -10.059 6.473 17.072 1.00 90.25 108 ILE A O 1
ATOM 863 N N . GLN A 1 109 ? -11.375 7.734 18.379 1.00 91.50 109 GLN A N 1
ATOM 864 C CA . GLN A 1 109 ? -11.900 6.618 19.168 1.00 91.50 109 GLN A CA 1
ATOM 865 C C . GLN A 1 109 ? -12.728 5.659 18.306 1.00 91.50 109 GLN A C 1
ATOM 867 O O . GLN A 1 109 ? -12.525 4.449 18.383 1.00 91.50 109 GLN A O 1
ATOM 872 N N . ALA A 1 110 ? -13.588 6.182 17.427 1.00 93.31 110 ALA A N 1
ATOM 873 C CA . ALA A 1 110 ? -14.372 5.378 16.493 1.00 93.31 110 ALA A CA 1
ATOM 874 C C . ALA A 1 110 ? -13.481 4.591 15.518 1.00 93.31 110 ALA A C 1
ATOM 876 O O . ALA A 1 110 ? -13.741 3.414 15.264 1.00 93.31 110 ALA A O 1
ATOM 877 N N . LEU A 1 111 ? -12.411 5.210 15.001 1.00 92.00 111 LEU A N 1
ATOM 878 C CA . LEU A 1 111 ? -11.425 4.518 14.170 1.00 92.00 111 LEU A CA 1
ATOM 879 C C . LEU A 1 111 ? -10.689 3.437 14.966 1.00 92.00 111 LEU A C 1
ATOM 881 O O . LEU A 1 111 ? -10.511 2.329 14.471 1.00 92.00 111 LEU A O 1
ATOM 885 N N . THR A 1 112 ? -10.279 3.742 16.195 1.00 91.94 112 THR A N 1
ATOM 886 C CA . THR A 1 112 ? -9.549 2.801 17.054 1.00 91.94 112 THR A CA 1
ATOM 887 C C . THR A 1 112 ? -10.404 1.580 17.380 1.00 91.94 112 THR A C 1
ATOM 889 O O . THR A 1 112 ? -9.938 0.456 17.221 1.00 91.94 112 THR A O 1
ATOM 892 N N . ALA A 1 113 ? -11.670 1.785 17.752 1.00 94.75 113 ALA A N 1
ATOM 893 C CA . ALA A 1 113 ? -12.621 0.703 17.994 1.00 94.75 113 ALA A CA 1
ATOM 894 C C . ALA A 1 113 ? -12.797 -0.179 16.749 1.00 94.75 113 ALA A C 1
ATOM 896 O O . ALA A 1 113 ? -12.657 -1.395 16.835 1.00 94.75 113 ALA A O 1
ATOM 897 N N . LEU A 1 114 ? -12.980 0.438 15.575 1.00 93.62 114 LEU A N 1
ATOM 898 C CA . LEU A 1 114 ? -13.096 -0.283 14.306 1.00 93.62 114 LEU A CA 1
ATOM 899 C C . LEU A 1 114 ? -11.853 -1.143 14.008 1.00 93.62 114 LEU A C 1
ATOM 901 O O . LEU A 1 114 ? -11.986 -2.282 13.564 1.00 93.62 114 LEU A O 1
ATOM 905 N N . GLN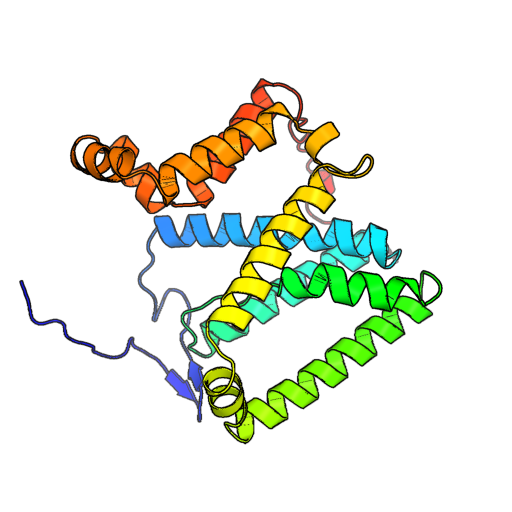 A 1 115 ? -10.644 -0.626 14.255 1.00 92.00 115 GLN A N 1
ATOM 906 C CA . GLN A 1 115 ? -9.405 -1.388 14.046 1.00 92.00 115 GLN A CA 1
ATOM 907 C C . GLN A 1 115 ? -9.238 -2.527 15.059 1.00 92.00 115 GLN A C 1
ATOM 909 O O . GLN A 1 115 ? -8.761 -3.598 14.688 1.00 92.00 115 GLN A O 1
ATOM 914 N N . ILE A 1 116 ? -9.654 -2.330 16.315 1.00 94.94 116 ILE A N 1
ATOM 915 C CA . ILE A 1 116 ? -9.647 -3.386 17.338 1.00 94.94 116 ILE A CA 1
ATOM 916 C C . ILE A 1 116 ? -10.615 -4.507 16.947 1.00 94.94 116 ILE A C 1
ATOM 918 O O . ILE A 1 116 ? -10.218 -5.672 16.954 1.00 94.94 116 ILE A O 1
ATOM 922 N N . ASP A 1 117 ? -11.839 -4.172 16.535 1.00 94.75 117 ASP A N 1
ATOM 923 C CA . ASP A 1 117 ? -12.831 -5.152 16.086 1.00 94.75 117 ASP A CA 1
ATOM 924 C C . ASP A 1 117 ? -12.323 -5.946 14.877 1.00 94.75 117 ASP A C 1
ATOM 926 O O . ASP A 1 117 ? -12.377 -7.179 14.864 1.00 94.75 117 ASP A O 1
ATOM 930 N N . LEU A 1 118 ? -11.758 -5.257 13.879 1.00 91.88 118 LEU A N 1
ATOM 931 C CA . LEU A 1 118 ? -11.132 -5.898 12.720 1.00 91.88 118 LEU A CA 1
ATOM 932 C C . LEU A 1 118 ? -9.974 -6.813 13.132 1.00 91.88 118 LEU A C 1
ATOM 934 O O . LEU A 1 118 ? -9.884 -7.939 12.640 1.00 91.88 118 LEU A O 1
ATOM 938 N N . GLY A 1 119 ? -9.121 -6.363 14.053 1.00 91.88 119 GLY A N 1
ATOM 939 C CA . GLY A 1 119 ? -8.013 -7.149 14.589 1.00 91.88 119 GLY A CA 1
ATOM 940 C C . GLY A 1 119 ? -8.491 -8.430 15.272 1.00 91.88 119 GLY A C 1
ATOM 941 O O . GLY A 1 119 ? -7.986 -9.512 14.970 1.00 91.88 119 GLY A O 1
ATOM 942 N N . ILE A 1 120 ? -9.513 -8.338 16.126 1.00 94.69 120 ILE A N 1
ATOM 943 C CA . ILE A 1 120 ? -10.123 -9.494 16.796 1.00 94.69 120 ILE A CA 1
ATOM 944 C C . ILE A 1 120 ? -10.704 -10.460 15.760 1.00 94.69 120 ILE A C 1
ATOM 946 O O . ILE A 1 120 ? -10.416 -11.658 15.802 1.00 94.69 120 ILE A O 1
ATOM 950 N N . ILE A 1 121 ? -11.471 -9.952 14.794 1.00 92.44 121 ILE A N 1
ATOM 951 C CA . ILE A 1 121 ? -12.062 -10.761 13.723 1.00 92.44 121 ILE A CA 1
ATOM 952 C C . ILE A 1 121 ? -10.967 -11.481 12.919 1.00 92.44 121 ILE A C 1
ATOM 954 O O . ILE A 1 121 ? -11.089 -12.677 12.649 1.00 92.44 121 ILE A O 1
ATOM 958 N N . PHE A 1 122 ? -9.873 -10.799 12.571 1.00 89.69 122 PHE A N 1
ATOM 959 C CA . PHE A 1 122 ? -8.763 -11.389 11.818 1.00 89.69 122 PHE A CA 1
ATOM 960 C C . PHE A 1 122 ? -7.982 -12.426 12.623 1.00 89.69 122 PHE A C 1
ATOM 962 O O . PHE A 1 122 ? -7.652 -13.475 12.072 1.00 89.69 122 PHE A O 1
ATOM 969 N N . ILE A 1 123 ? -7.749 -12.200 13.918 1.00 90.69 123 ILE A N 1
ATOM 970 C CA . ILE A 1 123 ? -7.123 -13.192 14.802 1.00 90.69 123 ILE A CA 1
ATOM 971 C C . ILE A 1 123 ? -8.006 -14.440 14.899 1.00 90.69 123 ILE A C 1
ATOM 973 O O . ILE A 1 123 ? -7.526 -15.553 14.682 1.00 90.69 123 ILE A O 1
ATOM 977 N N . LEU A 1 124 ? -9.308 -14.271 15.150 1.00 92.06 124 LEU A N 1
ATOM 978 C CA . LEU A 1 124 ? -10.252 -15.386 15.236 1.00 92.06 124 LEU A CA 1
ATOM 979 C C . LEU A 1 124 ? -10.321 -16.167 13.920 1.00 92.06 124 LEU A C 1
ATOM 981 O O . LEU A 1 124 ? -10.233 -17.396 13.921 1.00 92.06 124 LEU A O 1
ATOM 985 N N . MET A 1 125 ? -10.435 -15.481 12.781 1.00 90.50 125 MET A N 1
ATOM 986 C CA . MET A 1 125 ? -10.477 -16.137 11.472 1.00 90.50 125 MET A CA 1
ATOM 987 C C . MET A 1 125 ? -9.142 -16.780 11.077 1.00 90.50 125 MET A C 1
ATOM 989 O O . MET A 1 125 ? -9.153 -17.810 10.399 1.00 90.50 125 MET A O 1
ATOM 993 N N . GLY A 1 126 ? -8.017 -16.195 11.494 1.00 86.38 126 GLY A N 1
ATOM 994 C CA . GLY A 1 126 ? -6.672 -16.720 11.271 1.00 86.38 126 GLY A CA 1
ATOM 995 C C . GLY A 1 126 ? -6.424 -18.006 12.055 1.00 86.38 126 GLY A C 1
ATOM 996 O O . GLY A 1 126 ? -6.010 -19.003 11.468 1.00 86.38 126 GLY A O 1
ATOM 997 N N . ILE A 1 127 ? -6.767 -18.025 13.348 1.00 88.56 127 ILE A N 1
ATOM 998 C CA . ILE A 1 127 ? -6.629 -19.210 14.212 1.00 88.56 127 ILE A CA 1
ATOM 999 C C . ILE A 1 127 ? -7.575 -20.331 13.764 1.00 88.56 127 ILE A C 1
ATOM 1001 O O . ILE A 1 127 ? -7.182 -21.493 13.701 1.00 88.56 127 ILE A O 1
ATOM 1005 N N . THR A 1 128 ? -8.825 -20.002 13.430 1.00 90.38 128 THR A N 1
ATOM 1006 C CA . THR A 1 128 ? -9.833 -21.007 13.046 1.00 90.38 128 THR A CA 1
ATOM 1007 C C . THR A 1 128 ? -9.695 -21.499 11.600 1.00 90.38 128 THR A C 1
ATOM 1009 O O . THR A 1 128 ? -10.356 -22.464 11.210 1.00 90.38 128 THR A O 1
ATOM 1012 N N . GLY A 1 129 ? -8.890 -20.829 10.767 1.00 85.00 129 GLY A N 1
ATOM 1013 C CA . GLY A 1 129 ? -8.783 -21.107 9.331 1.00 85.00 129 GLY A CA 1
ATOM 1014 C C . GLY A 1 129 ? -10.071 -20.827 8.542 1.00 85.00 129 GLY A C 1
ATOM 1015 O O . GLY A 1 129 ? -10.186 -21.205 7.372 1.00 85.00 129 GLY A O 1
AT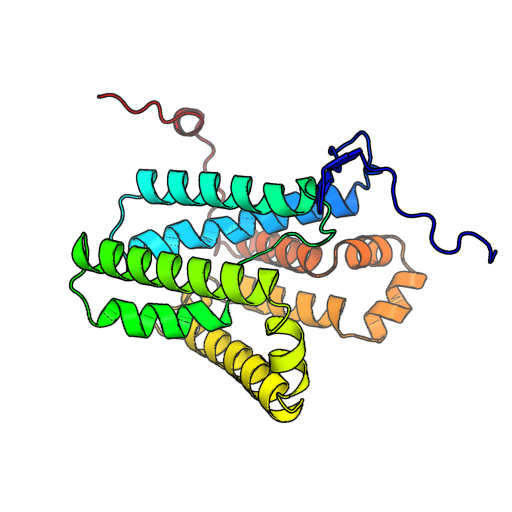OM 1016 N N . VAL A 1 130 ? -11.061 -20.167 9.157 1.00 88.88 130 VAL A N 1
ATOM 1017 C CA . VAL A 1 130 ? -12.355 -19.850 8.532 1.00 88.88 130 VAL A CA 1
ATOM 1018 C C . VAL A 1 130 ? -12.190 -18.830 7.408 1.00 88.88 130 VAL A C 1
ATOM 1020 O O . VAL A 1 130 ? -12.937 -18.903 6.432 1.00 88.88 130 VAL A O 1
ATOM 1023 N N . ALA A 1 131 ? -11.173 -17.960 7.475 1.00 84.81 131 ALA A N 1
ATOM 1024 C CA . ALA A 1 131 ? -10.870 -16.986 6.423 1.00 84.81 131 ALA A CA 1
ATOM 1025 C C . ALA A 1 131 ? -10.797 -17.640 5.032 1.00 84.81 131 ALA A C 1
ATOM 1027 O O . ALA A 1 131 ? -11.487 -17.219 4.104 1.00 84.81 131 ALA A O 1
ATOM 1028 N N . GLY A 1 132 ? -10.027 -18.727 4.900 1.00 82.50 132 GLY A N 1
ATOM 1029 C CA . GLY A 1 132 ? -9.866 -19.429 3.625 1.00 82.50 132 GLY A CA 1
ATOM 1030 C C . GLY A 1 132 ? -11.174 -20.036 3.108 1.00 82.50 132 GLY A C 1
ATOM 1031 O O . GLY A 1 132 ? -11.466 -19.957 1.915 1.00 82.50 132 GLY A O 1
ATOM 1032 N N . LYS A 1 133 ? -12.004 -20.582 4.008 1.00 86.44 133 LYS A N 1
ATOM 1033 C CA . LYS A 1 133 ? -13.320 -21.153 3.668 1.00 86.44 133 LYS A CA 1
ATOM 1034 C C . LYS A 1 133 ? -14.340 -20.084 3.277 1.00 86.44 133 LYS A C 1
ATOM 1036 O O . LYS A 1 133 ? -15.196 -20.335 2.434 1.00 86.44 133 LYS A O 1
ATOM 1041 N N . LEU A 1 134 ? -14.281 -18.909 3.898 1.00 87.00 134 LEU A N 1
ATOM 1042 C CA . LEU A 1 134 ? -15.157 -17.793 3.560 1.00 87.00 134 LEU A CA 1
ATOM 1043 C C . LEU A 1 134 ? -14.807 -17.251 2.172 1.00 87.00 134 LEU A C 1
ATOM 1045 O O . LEU A 1 134 ? -15.679 -17.136 1.316 1.00 87.00 134 LEU A O 1
ATOM 1049 N N . VAL A 1 135 ? -13.520 -17.003 1.919 1.00 86.50 135 VAL A N 1
ATOM 1050 C CA . VAL A 1 135 ? -13.042 -16.484 0.631 1.00 86.50 135 VAL A CA 1
ATOM 1051 C C . VAL A 1 135 ? -13.313 -17.466 -0.513 1.00 86.50 135 VAL A C 1
ATOM 1053 O O . VAL A 1 135 ? -13.630 -17.027 -1.621 1.00 86.50 135 VAL A O 1
ATOM 1056 N N . SER A 1 136 ? -13.235 -18.780 -0.280 1.00 87.12 136 SER A N 1
ATOM 1057 C CA . SER A 1 136 ? -13.540 -19.779 -1.315 1.00 87.12 136 SER A CA 1
ATOM 1058 C C . SER A 1 136 ? -15.031 -19.875 -1.655 1.00 87.12 136 SER A C 1
ATOM 1060 O O . SER A 1 136 ? -15.364 -20.202 -2.791 1.00 87.12 136 SER A O 1
ATOM 1062 N N . LYS A 1 137 ? -15.929 -19.538 -0.718 1.00 92.00 137 LYS A N 1
ATOM 1063 C CA . LYS A 1 137 ? -17.382 -19.497 -0.957 1.00 92.00 137 LYS A CA 1
ATOM 1064 C C . LYS A 1 137 ? -17.840 -18.277 -1.757 1.00 92.00 137 LYS A C 1
ATOM 1066 O O . LYS A 1 137 ? -18.917 -18.321 -2.343 1.00 92.00 137 LYS A O 1
ATOM 1071 N N . ILE A 1 138 ? -17.062 -17.195 -1.777 1.00 90.62 138 ILE A N 1
ATOM 1072 C CA . ILE A 1 138 ? -17.428 -15.972 -2.500 1.00 90.62 138 ILE A CA 1
ATOM 1073 C C . ILE A 1 138 ? -17.194 -16.179 -4.011 1.00 90.62 138 ILE A C 1
ATOM 1075 O O . ILE A 1 138 ? -16.046 -16.421 -4.410 1.00 90.62 138 ILE A O 1
ATOM 1079 N N . PRO A 1 139 ? -18.231 -16.034 -4.864 1.00 92.50 139 PRO A N 1
ATOM 1080 C CA . PRO A 1 139 ? -18.099 -16.136 -6.315 1.00 92.50 139 PRO A CA 1
ATOM 1081 C C . PRO A 1 139 ? -17.088 -15.138 -6.885 1.00 92.50 139 PRO A C 1
ATOM 1083 O O . PRO A 1 139 ? -17.004 -13.990 -6.439 1.00 92.50 139 PRO A O 1
ATOM 1086 N N . ASN A 1 140 ? -16.372 -15.542 -7.938 1.00 92.12 140 ASN A N 1
ATOM 1087 C CA . ASN A 1 140 ? -15.400 -14.673 -8.609 1.00 92.12 140 ASN A CA 1
ATOM 1088 C C . ASN A 1 140 ? -16.039 -13.384 -9.152 1.00 92.12 140 ASN A C 1
ATOM 1090 O O . ASN A 1 140 ? -15.390 -12.344 -9.127 1.00 92.12 140 ASN A O 1
ATOM 1094 N N . SER A 1 141 ? -17.317 -13.416 -9.544 1.00 92.56 141 SER A N 1
ATOM 1095 C CA . SER A 1 141 ? -18.054 -12.224 -9.984 1.00 92.56 141 SER A CA 1
ATOM 1096 C C . SER A 1 141 ? -18.173 -11.162 -8.886 1.00 92.56 141 SER A C 1
ATOM 1098 O O . SER A 1 141 ? -18.034 -9.978 -9.172 1.00 92.56 141 SER A O 1
ATOM 1100 N N . ILE A 1 142 ? -18.363 -11.565 -7.622 1.00 91.31 142 ILE A N 1
ATOM 1101 C CA . ILE A 1 142 ? -18.415 -10.624 -6.490 1.00 91.31 142 ILE A CA 1
ATOM 1102 C C . ILE A 1 142 ? -17.023 -10.044 -6.229 1.00 91.31 142 ILE A C 1
ATOM 1104 O O . ILE A 1 142 ? -16.883 -8.835 -6.075 1.00 91.31 142 ILE A O 1
ATOM 1108 N N . LYS A 1 143 ? -15.980 -10.885 -6.239 1.00 86.81 143 LYS A N 1
ATOM 1109 C CA . LYS A 1 143 ? -14.586 -10.433 -6.068 1.00 86.81 143 LYS A CA 1
ATOM 1110 C C . LYS A 1 143 ? -14.187 -9.429 -7.152 1.00 86.81 143 LYS A C 1
ATOM 1112 O O . LYS A 1 143 ? -13.620 -8.386 -6.840 1.00 86.81 143 LYS A O 1
ATOM 1117 N N . GLY A 1 144 ? -14.531 -9.725 -8.406 1.00 89.00 144 GLY A N 1
ATOM 1118 C CA . GLY A 1 144 ? -14.307 -8.836 -9.543 1.00 89.00 144 GLY A CA 1
ATOM 1119 C C . GLY A 1 144 ? -15.103 -7.537 -9.435 1.00 89.00 144 GLY A C 1
ATOM 1120 O O . GLY A 1 144 ? -14.546 -6.471 -9.668 1.00 89.00 144 GLY A O 1
ATOM 1121 N N . GLY A 1 145 ? -16.370 -7.608 -9.013 1.00 89.19 145 GLY A N 1
ATOM 1122 C CA . GLY A 1 145 ? -17.210 -6.431 -8.783 1.00 89.19 145 GLY A CA 1
ATOM 1123 C C . GLY A 1 145 ? -16.650 -5.503 -7.703 1.00 89.19 145 GLY A C 1
ATOM 1124 O O . GLY A 1 145 ? -16.574 -4.297 -7.921 1.00 89.19 145 GLY A O 1
ATOM 1125 N N . ILE A 1 146 ? -16.184 -6.060 -6.578 1.00 86.69 146 ILE A N 1
ATOM 1126 C CA . ILE A 1 146 ? -15.511 -5.288 -5.523 1.00 86.69 146 ILE A CA 1
ATOM 1127 C C . ILE A 1 146 ? -14.247 -4.629 -6.087 1.00 86.69 146 ILE A C 1
ATOM 1129 O O . ILE A 1 146 ? -14.075 -3.426 -5.929 1.00 86.69 146 ILE A O 1
ATOM 1133 N N . LEU A 1 147 ? -13.394 -5.376 -6.795 1.00 85.88 147 LEU A N 1
ATOM 1134 C CA . LEU A 1 147 ? -12.153 -4.835 -7.359 1.00 85.88 147 LEU A CA 1
ATOM 1135 C C . LEU A 1 147 ? -12.406 -3.711 -8.382 1.00 85.88 147 LEU A C 1
ATOM 1137 O O . LEU A 1 147 ? -11.742 -2.677 -8.337 1.00 85.88 147 LEU A O 1
ATOM 1141 N N . MET A 1 148 ? -13.395 -3.880 -9.264 1.00 88.75 148 MET A N 1
ATOM 1142 C CA . MET A 1 148 ? -13.795 -2.855 -10.235 1.00 88.75 148 MET A CA 1
ATOM 1143 C C . MET A 1 148 ? -14.384 -1.618 -9.556 1.00 88.75 148 MET A C 1
ATOM 1145 O O . MET A 1 148 ? -14.021 -0.496 -9.904 1.00 88.75 148 MET A O 1
ATOM 1149 N N . GLY A 1 149 ? -15.253 -1.809 -8.558 1.00 85.69 149 GLY A N 1
ATOM 1150 C CA . GLY A 1 149 ? -15.844 -0.710 -7.795 1.00 85.69 149 GLY A CA 1
ATOM 1151 C C . GLY A 1 149 ? -14.787 0.149 -7.101 1.00 85.69 149 GLY A C 1
ATOM 1152 O O . GLY A 1 149 ? -14.896 1.372 -7.098 1.00 85.69 149 GLY A O 1
ATOM 1153 N N . VAL A 1 150 ? -13.723 -0.474 -6.589 1.00 81.69 150 VAL A N 1
ATOM 1154 C CA . VAL A 1 150 ? -12.578 0.234 -5.997 1.00 81.69 150 VAL A CA 1
ATOM 1155 C C . VAL A 1 150 ? -11.847 1.065 -7.041 1.00 81.69 150 VAL A C 1
ATOM 1157 O O . VAL A 1 150 ? -11.602 2.242 -6.800 1.00 81.69 150 VAL A O 1
ATOM 1160 N N . GLY A 1 151 ? -11.551 0.494 -8.212 1.00 84.19 151 GLY A N 1
ATOM 1161 C CA . GLY A 1 151 ? -10.909 1.232 -9.303 1.00 84.19 151 GLY A CA 1
ATOM 1162 C C . GLY A 1 151 ? -11.710 2.470 -9.720 1.00 84.19 151 GLY A C 1
ATOM 1163 O O . GLY A 1 151 ? -11.161 3.567 -9.796 1.00 84.19 151 GLY A O 1
ATOM 1164 N N . ILE A 1 152 ? -13.024 2.313 -9.907 1.00 86.44 152 ILE A N 1
ATOM 1165 C CA . ILE A 1 152 ? -13.927 3.416 -10.265 1.00 86.44 152 ILE A CA 1
ATOM 1166 C C . ILE A 1 152 ? -13.998 4.457 -9.138 1.00 86.44 152 ILE A C 1
ATOM 1168 O O . ILE A 1 152 ? -13.890 5.651 -9.406 1.00 86.44 152 ILE A O 1
ATOM 1172 N N . SER A 1 153 ? -14.133 4.025 -7.878 1.00 82.06 153 SER A N 1
ATOM 1173 C CA . SER A 1 153 ? -14.183 4.929 -6.721 1.00 82.06 153 SER A CA 1
ATOM 1174 C C . SER A 1 153 ? -12.909 5.760 -6.592 1.00 82.06 153 SER A C 1
ATOM 1176 O O . SER A 1 153 ? -13.006 6.943 -6.273 1.00 82.06 153 SER A O 1
ATOM 1178 N N . THR A 1 154 ? -11.736 5.172 -6.842 1.00 81.00 154 THR A N 1
ATOM 1179 C CA . THR A 1 154 ? -10.460 5.896 -6.812 1.00 81.00 154 THR A CA 1
ATOM 1180 C C . THR A 1 154 ? -10.425 6.973 -7.892 1.00 81.00 154 THR A C 1
ATOM 1182 O O . THR A 1 154 ? -10.115 8.122 -7.588 1.00 81.00 154 THR A O 1
ATOM 1185 N N . ILE A 1 155 ? -10.826 6.650 -9.128 1.00 84.31 155 ILE A N 1
ATOM 1186 C CA . ILE A 1 155 ? -10.893 7.635 -10.220 1.00 84.31 155 ILE A CA 1
ATOM 1187 C C . ILE A 1 155 ? -11.844 8.778 -9.845 1.00 84.31 155 ILE A C 1
ATOM 1189 O O . ILE A 1 155 ? -11.459 9.939 -9.905 1.00 84.31 155 ILE A O 1
ATOM 1193 N N . ILE A 1 156 ? -13.058 8.472 -9.379 1.00 83.56 156 ILE A N 1
ATOM 1194 C CA . ILE A 1 156 ? -14.024 9.503 -8.968 1.00 83.56 156 ILE A CA 1
ATOM 1195 C C . ILE A 1 156 ? -13.460 10.373 -7.836 1.00 83.56 156 ILE A C 1
ATOM 1197 O O . ILE A 1 156 ? -13.643 11.588 -7.851 1.00 83.56 156 ILE A O 1
ATOM 1201 N N . SER A 1 157 ? -12.760 9.778 -6.865 1.00 76.75 157 SER A N 1
ATOM 1202 C CA . SER A 1 157 ? -12.172 10.531 -5.752 1.00 76.75 157 SER A CA 1
ATOM 1203 C C . SER A 1 157 ? -11.055 11.480 -6.191 1.00 76.75 157 SER A C 1
ATOM 1205 O O . SER A 1 157 ? -10.948 12.576 -5.646 1.00 76.75 157 SER A O 1
ATOM 1207 N N . GLU A 1 158 ? -10.275 11.100 -7.206 1.00 81.12 158 GLU A N 1
ATOM 1208 C CA . GLU A 1 158 ? -9.159 11.903 -7.717 1.00 81.12 158 GLU A CA 1
ATOM 1209 C C . GLU A 1 158 ? -9.608 13.035 -8.654 1.00 81.12 158 GLU A C 1
ATOM 1211 O O . GLU A 1 158 ? -8.953 14.075 -8.696 1.00 81.12 158 GLU A O 1
ATOM 1216 N N . PHE A 1 159 ? -10.734 12.862 -9.357 1.00 82.19 159 PHE A N 1
ATOM 1217 C CA . PHE A 1 159 ? -11.326 13.851 -10.277 1.00 82.19 159 PHE A CA 1
ATOM 1218 C C . PHE A 1 159 ? -12.390 14.764 -9.632 1.00 82.19 159 PHE A C 1
ATOM 1220 O O . PHE A 1 159 ? -13.008 15.583 -10.309 1.00 82.19 159 PHE A O 1
ATOM 1227 N N . ASN A 1 160 ? -12.654 14.621 -8.333 1.00 79.88 160 ASN A N 1
ATOM 1228 C CA . ASN A 1 160 ? -13.554 15.511 -7.588 1.00 79.88 160 ASN A CA 1
ATOM 1229 C C . ASN A 1 160 ? -12.921 16.927 -7.480 1.00 79.88 160 ASN A C 1
ATOM 1231 O O . ASN A 1 160 ? -11.698 17.001 -7.485 1.00 79.88 160 ASN A O 1
ATOM 1235 N N . PRO A 1 161 ? -13.653 18.045 -7.264 1.00 67.31 161 PRO A N 1
ATOM 1236 C CA . PRO A 1 161 ? -13.056 19.391 -7.142 1.00 67.31 161 PRO A CA 1
ATOM 1237 C C . PRO A 1 161 ? -12.102 19.590 -5.948 1.00 67.31 161 PRO A C 1
ATOM 1239 O O . PRO A 1 161 ? -11.506 20.648 -5.785 1.00 67.31 161 PRO A O 1
ATOM 1242 N N . LYS A 1 162 ? -12.003 18.597 -5.056 1.00 66.50 162 LYS A N 1
ATOM 1243 C CA . LYS A 1 162 ? -11.002 18.516 -3.974 1.00 66.50 162 LYS A CA 1
ATOM 1244 C C . LYS A 1 162 ? -9.966 17.405 -4.211 1.00 66.50 162 LYS A C 1
ATOM 1246 O O . LYS A 1 162 ? -9.204 17.074 -3.307 1.00 66.50 162 LYS A O 1
ATOM 1251 N N . GLY A 1 163 ? -10.020 16.768 -5.373 1.00 69.06 163 GLY A N 1
ATOM 1252 C CA . GLY A 1 163 ? -9.145 15.690 -5.799 1.00 69.06 163 GLY A CA 1
ATOM 1253 C C . GLY A 1 163 ? -7.810 16.228 -6.301 1.00 69.06 163 GLY A C 1
ATOM 1254 O O . GLY A 1 163 ? -7.619 17.432 -6.474 1.00 69.06 163 GLY A O 1
ATOM 1255 N N . ARG A 1 164 ? -6.845 15.331 -6.501 1.00 75.88 164 ARG A N 1
ATOM 1256 C CA . ARG A 1 164 ? -5.464 15.728 -6.804 1.00 75.88 164 ARG A CA 1
ATOM 1257 C C . ARG A 1 164 ? -5.247 15.961 -8.296 1.00 75.88 164 ARG A C 1
ATOM 1259 O O . ARG A 1 164 ? -4.221 16.532 -8.659 1.00 75.88 164 ARG A O 1
ATOM 1266 N N . PHE A 1 165 ? -6.197 15.557 -9.144 1.00 81.12 165 PHE A N 1
ATOM 1267 C CA . PHE A 1 165 ? -6.105 15.745 -10.590 1.00 81.12 165 PHE A CA 1
ATOM 1268 C C . PHE A 1 165 ? -6.042 17.223 -10.982 1.00 81.12 165 PHE A C 1
ATOM 1270 O O . PHE A 1 165 ? -5.211 17.583 -11.806 1.00 81.12 165 PHE A O 1
ATOM 1277 N N . ASP A 1 166 ? -6.824 18.086 -10.329 1.00 79.75 166 ASP A N 1
ATOM 1278 C CA . ASP A 1 166 ? -6.809 19.531 -10.603 1.00 79.75 166 ASP A CA 1
ATOM 1279 C C . ASP A 1 166 ? -5.471 20.188 -10.227 1.00 79.75 166 ASP A C 1
ATOM 1281 O O . ASP A 1 166 ? -5.082 21.194 -10.815 1.00 79.75 166 ASP A O 1
ATOM 1285 N N . SER A 1 167 ? -4.749 19.615 -9.257 1.00 80.94 167 SER A N 1
ATOM 1286 C CA . SER A 1 167 ? -3.442 20.123 -8.818 1.00 80.94 167 SER A CA 1
ATOM 1287 C C . SER A 1 167 ? -2.275 19.608 -9.668 1.00 80.94 167 SER A C 1
ATOM 1289 O O . SER A 1 167 ? -1.286 20.318 -9.824 1.00 80.94 167 SER A O 1
ATOM 1291 N N . TYR A 1 168 ? -2.369 18.386 -10.207 1.00 84.69 168 TYR A N 1
ATOM 1292 C CA . TYR A 1 168 ? -1.275 17.725 -10.938 1.00 84.69 168 TYR A CA 1
ATOM 1293 C C . TYR A 1 168 ? -1.741 17.034 -12.242 1.00 84.69 168 TYR A C 1
ATOM 1295 O O . TYR A 1 168 ? -1.514 15.827 -12.414 1.00 84.69 168 TYR A O 1
ATOM 1303 N N . PRO A 1 169 ? -2.428 17.742 -13.160 1.00 86.69 169 PRO A N 1
ATOM 1304 C CA . PRO A 1 169 ? -3.110 17.110 -14.290 1.00 86.69 169 PRO A CA 1
ATOM 1305 C C . PRO A 1 169 ? -2.156 16.436 -15.287 1.00 86.69 169 PRO A C 1
ATOM 1307 O O . PRO A 1 169 ? -2.428 15.321 -15.746 1.00 86.69 169 PRO A O 1
ATOM 1310 N N . ILE A 1 170 ? -1.024 17.061 -15.622 1.00 87.44 170 ILE A N 1
ATOM 1311 C CA . ILE A 1 170 ? -0.056 16.537 -16.596 1.00 87.44 170 ILE A CA 1
ATOM 1312 C C . ILE A 1 170 ? 0.701 15.355 -15.989 1.00 87.44 170 ILE A C 1
ATOM 1314 O O . ILE A 1 170 ? 0.812 14.298 -16.617 1.00 87.44 170 ILE A O 1
ATOM 1318 N N . SER A 1 171 ? 1.178 15.508 -14.753 1.00 88.12 171 SER A N 1
ATOM 1319 C CA . SER A 1 171 ? 1.923 14.476 -14.032 1.00 88.12 171 SER A CA 1
ATOM 1320 C C . SER A 1 171 ? 1.113 13.188 -13.870 1.00 88.12 171 SER A C 1
ATOM 1322 O O . SER A 1 171 ? 1.607 12.098 -14.185 1.00 88.12 171 SER A O 1
ATOM 1324 N N . ILE A 1 172 ? -0.150 13.306 -13.438 1.00 87.25 172 ILE A N 1
ATOM 1325 C CA . ILE A 1 172 ? -1.046 12.160 -13.240 1.00 87.25 172 ILE A CA 1
ATOM 1326 C C . ILE A 1 172 ? -1.381 11.504 -14.582 1.00 87.25 172 ILE A C 1
ATOM 1328 O O . ILE A 1 172 ? -1.292 10.282 -14.702 1.00 87.25 172 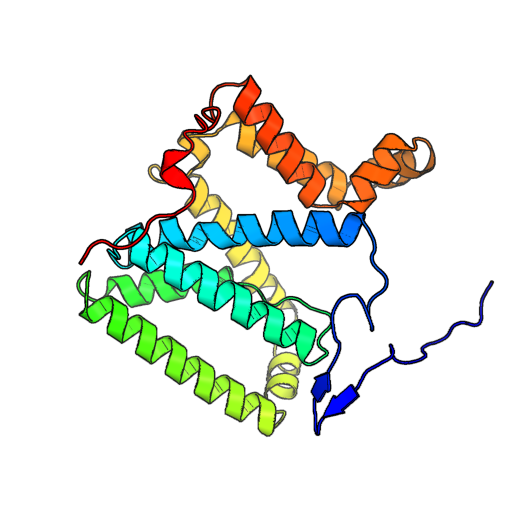ILE A O 1
ATOM 1332 N N . THR A 1 173 ? -1.699 12.292 -15.613 1.00 89.94 173 THR A N 1
ATOM 1333 C CA . THR A 1 173 ? -2.046 11.757 -16.940 1.00 89.94 173 THR A CA 1
ATOM 1334 C C . THR A 1 173 ? -0.892 10.961 -17.547 1.00 89.94 173 THR A C 1
ATOM 1336 O O . THR A 1 173 ? -1.081 9.823 -17.983 1.00 89.94 173 THR A O 1
ATOM 1339 N N . VAL A 1 174 ? 0.322 11.519 -17.541 1.00 90.50 174 VAL A N 1
ATOM 1340 C CA . VAL A 1 174 ? 1.501 10.823 -18.074 1.00 90.50 174 VAL A CA 1
ATOM 1341 C C . VAL A 1 174 ? 1.843 9.601 -17.224 1.00 90.50 174 VAL A C 1
ATOM 1343 O O . VAL A 1 174 ? 2.147 8.545 -17.778 1.00 90.50 174 VAL A O 1
ATOM 1346 N N . GLY A 1 175 ? 1.723 9.701 -15.898 1.00 89.12 175 GLY A N 1
ATOM 1347 C CA . GLY A 1 175 ? 1.912 8.571 -14.992 1.00 89.12 175 GLY A CA 1
ATOM 1348 C C . GLY A 1 175 ? 0.985 7.397 -15.304 1.00 89.12 175 GLY A C 1
ATOM 1349 O O . GLY A 1 175 ? 1.458 6.269 -15.434 1.00 89.12 175 GLY A O 1
ATOM 1350 N N . ILE A 1 176 ? -0.311 7.659 -15.500 1.00 89.25 176 ILE A N 1
ATOM 1351 C CA . ILE A 1 176 ? -1.301 6.633 -15.861 1.00 89.25 176 ILE A CA 1
ATOM 1352 C C . ILE A 1 176 ? -0.966 6.012 -17.221 1.00 89.25 176 ILE A C 1
ATOM 1354 O O . ILE A 1 176 ? -0.943 4.789 -17.339 1.00 89.25 176 ILE A O 1
ATOM 1358 N N . LEU A 1 177 ? -0.659 6.824 -18.238 1.00 90.62 177 LEU A N 1
ATOM 1359 C CA . LEU A 1 177 ? -0.321 6.322 -19.575 1.00 90.62 177 LEU A CA 1
ATOM 1360 C C . LEU A 1 177 ? 0.913 5.415 -19.553 1.00 90.62 177 LEU A C 1
ATOM 1362 O O . LEU A 1 177 ? 0.900 4.336 -20.148 1.00 90.62 177 LEU A O 1
ATOM 1366 N N . VAL A 1 178 ? 1.964 5.828 -18.842 1.00 89.31 178 VAL A N 1
ATOM 1367 C CA . VAL A 1 178 ? 3.194 5.041 -18.703 1.00 89.31 178 VAL A CA 1
ATOM 1368 C C . VAL A 1 178 ? 2.936 3.779 -17.885 1.00 89.31 178 VAL A C 1
ATOM 1370 O O . VAL A 1 178 ? 3.388 2.711 -18.287 1.00 89.31 178 VAL A O 1
ATOM 1373 N N . ALA A 1 179 ? 2.166 3.857 -16.796 1.00 89.19 179 ALA A N 1
ATOM 1374 C CA . ALA A 1 179 ? 1.792 2.687 -16.003 1.00 89.19 179 ALA A CA 1
ATOM 1375 C C . ALA A 1 179 ? 1.017 1.669 -16.848 1.00 89.19 179 ALA A C 1
ATOM 1377 O O . ALA A 1 179 ? 1.380 0.494 -16.881 1.00 89.19 179 ALA A O 1
ATOM 1378 N N . CYS A 1 180 ? 0.007 2.117 -17.598 1.00 89.12 180 CYS A N 1
ATOM 1379 C CA . CYS A 1 180 ? -0.751 1.259 -18.503 1.00 89.12 180 CYS A CA 1
ATOM 1380 C C . CYS A 1 180 ? 0.143 0.632 -19.579 1.00 89.12 180 CYS A C 1
ATOM 1382 O O . CYS A 1 180 ? 0.024 -0.561 -19.860 1.00 89.12 180 CYS A O 1
ATOM 1384 N N . PHE A 1 181 ? 1.061 1.411 -20.157 1.00 88.25 181 PHE A N 1
ATOM 1385 C CA . PHE A 1 181 ? 1.974 0.920 -21.182 1.00 88.25 181 PHE A CA 1
ATOM 1386 C C . PHE A 1 181 ? 2.975 -0.105 -20.635 1.00 88.25 181 PHE A C 1
ATOM 1388 O O . PHE A 1 181 ? 3.183 -1.136 -21.263 1.00 88.25 181 PHE A O 1
ATOM 1395 N N . VAL A 1 182 ? 3.569 0.134 -19.466 1.00 86.62 182 VAL A N 1
ATOM 1396 C CA . VAL A 1 182 ? 4.556 -0.779 -18.868 1.00 86.62 182 VAL A CA 1
ATOM 1397 C C . VAL A 1 182 ? 3.894 -2.056 -18.343 1.00 86.62 182 VAL A C 1
ATOM 1399 O O . VAL A 1 182 ? 4.474 -3.130 -18.470 1.00 86.62 182 VAL A O 1
ATOM 1402 N N . MET A 1 183 ? 2.689 -1.966 -17.768 1.00 84.88 183 MET A N 1
ATOM 1403 C CA . MET A 1 183 ? 2.039 -3.111 -17.119 1.00 84.88 183 MET A CA 1
ATOM 1404 C C . MET A 1 183 ? 1.219 -4.001 -18.052 1.00 84.88 183 MET A C 1
ATOM 1406 O O . MET A 1 183 ? 1.151 -5.204 -17.817 1.00 84.88 183 MET A O 1
ATOM 1410 N N . PHE A 1 184 ? 0.550 -3.429 -19.058 1.00 85.00 184 PHE A N 1
ATOM 1411 C CA . PHE A 1 184 ? -0.484 -4.144 -19.821 1.00 85.00 184 PHE A CA 1
ATOM 1412 C C . PHE A 1 184 ? -0.222 -4.205 -21.333 1.00 85.00 184 PHE A C 1
ATOM 1414 O O . PHE A 1 184 ? -0.998 -4.820 -22.060 1.00 85.00 184 PHE A O 1
ATOM 1421 N N . SER A 1 185 ? 0.839 -3.571 -21.841 1.00 87.50 185 SER A N 1
ATOM 1422 C CA . SER A 1 185 ? 1.109 -3.528 -23.283 1.00 87.50 185 SER A CA 1
ATOM 1423 C C . SER A 1 185 ? 1.942 -4.717 -23.760 1.00 87.50 185 SER A C 1
ATOM 1425 O O . SER A 1 185 ? 3.130 -4.822 -23.459 1.00 87.50 185 SER A O 1
ATOM 1427 N N . GLU A 1 186 ? 1.380 -5.531 -24.655 1.00 81.94 186 GLU A N 1
ATOM 1428 C CA . GLU A 1 186 ? 2.127 -6.582 -25.368 1.00 81.94 186 GLU A CA 1
ATOM 1429 C C . GLU A 1 186 ? 3.292 -6.012 -26.205 1.00 81.94 186 GLU A C 1
ATOM 1431 O O . GLU A 1 186 ? 4.332 -6.649 -26.406 1.00 81.94 186 GLU A O 1
ATOM 1436 N N . ARG A 1 187 ? 3.162 -4.763 -26.679 1.00 81.44 187 ARG A N 1
ATOM 1437 C CA . ARG A 1 187 ? 4.247 -4.078 -27.398 1.00 81.44 187 ARG A CA 1
ATOM 1438 C C . ARG A 1 187 ? 5.440 -3.809 -26.488 1.00 81.44 187 ARG A C 1
ATOM 1440 O O . ARG A 1 187 ? 6.575 -3.950 -26.930 1.00 81.44 187 ARG A O 1
ATOM 1447 N N . PHE A 1 188 ? 5.205 -3.445 -25.230 1.00 82.62 188 PHE A N 1
ATOM 1448 C CA . PHE A 1 188 ? 6.291 -3.245 -24.274 1.00 82.62 188 PHE A CA 1
ATOM 1449 C C . PHE A 1 188 ? 7.022 -4.565 -23.994 1.00 82.62 188 PHE A C 1
ATOM 1451 O O . PHE A 1 188 ? 8.252 -4.604 -24.008 1.00 82.62 188 PHE A O 1
ATOM 1458 N N . ASP A 1 189 ? 6.278 -5.667 -23.879 1.00 80.56 189 ASP A N 1
ATOM 1459 C CA . ASP A 1 189 ? 6.838 -7.003 -23.666 1.00 80.56 189 ASP A CA 1
ATOM 1460 C C . ASP A 1 189 ? 7.721 -7.506 -24.812 1.00 80.56 189 ASP A C 1
ATOM 1462 O O . ASP A 1 189 ? 8.713 -8.196 -24.576 1.00 80.56 189 ASP A O 1
ATOM 1466 N N . THR A 1 190 ? 7.419 -7.129 -26.052 1.00 83.06 190 THR A N 1
ATOM 1467 C CA . THR A 1 190 ? 8.278 -7.456 -27.202 1.00 83.06 190 THR A CA 1
ATOM 1468 C C . THR A 1 190 ? 9.472 -6.505 -27.335 1.00 83.06 190 THR A C 1
ATOM 1470 O O . THR A 1 190 ? 10.559 -6.921 -27.747 1.00 83.06 190 THR A O 1
ATOM 1473 N N . LEU A 1 191 ? 9.310 -5.234 -26.957 1.00 80.25 191 LEU A N 1
ATOM 1474 C CA . LEU A 1 191 ? 10.361 -4.213 -27.016 1.00 80.25 191 LEU A CA 1
ATOM 1475 C C . LEU A 1 191 ? 11.411 -4.369 -25.906 1.00 80.25 191 LEU A C 1
ATOM 1477 O O . LEU A 1 191 ? 12.599 -4.152 -26.163 1.00 80.25 191 LEU A O 1
ATOM 1481 N N . LYS A 1 192 ? 11.012 -4.791 -24.699 1.00 80.25 192 LYS A N 1
ATOM 1482 C CA . LYS A 1 192 ? 11.928 -4.989 -23.561 1.00 80.25 192 LYS A CA 1
ATOM 1483 C C . LYS A 1 192 ? 12.990 -6.056 -23.835 1.00 80.25 192 LYS A C 1
ATOM 1485 O O . LYS A 1 192 ? 14.106 -5.940 -23.352 1.00 80.25 192 LYS A O 1
ATOM 1490 N N . VAL A 1 193 ? 12.687 -7.050 -24.675 1.00 79.62 193 VAL A N 1
ATOM 1491 C CA . VAL A 1 193 ? 13.651 -8.093 -25.079 1.00 79.62 193 VAL A CA 1
ATOM 1492 C C . VAL A 1 193 ? 14.753 -7.526 -25.983 1.00 79.62 193 VAL A C 1
ATOM 1494 O O . VAL A 1 193 ? 15.879 -8.018 -25.976 1.00 79.62 193 VAL A O 1
ATOM 1497 N N . LYS A 1 194 ? 14.451 -6.475 -26.755 1.00 80.50 194 LYS A N 1
ATOM 1498 C CA . LYS A 1 194 ? 15.371 -5.893 -27.746 1.00 80.50 194 LYS A CA 1
ATOM 1499 C C . LYS A 1 194 ? 16.203 -4.733 -27.198 1.00 80.50 194 LYS A C 1
ATOM 1501 O O . LYS A 1 194 ? 17.276 -4.464 -27.730 1.00 80.50 194 LYS A O 1
ATOM 1506 N N . ASN A 1 195 ? 15.734 -4.042 -26.157 1.00 82.44 195 ASN A N 1
ATOM 1507 C CA . ASN A 1 195 ? 16.408 -2.872 -25.598 1.00 82.44 195 ASN A CA 1
ATOM 1508 C C . ASN A 1 195 ? 16.677 -3.043 -24.098 1.00 82.44 195 ASN A C 1
ATOM 1510 O O . ASN A 1 195 ? 15.746 -3.114 -23.296 1.00 82.44 195 ASN A O 1
ATOM 1514 N N . LYS A 1 196 ? 17.961 -3.003 -23.713 1.00 77.69 196 LYS A N 1
ATOM 1515 C CA . LYS A 1 196 ? 18.398 -3.088 -22.312 1.00 77.69 196 LYS A CA 1
ATOM 1516 C C . LYS A 1 196 ? 17.761 -2.011 -21.429 1.00 77.69 196 LYS A C 1
ATOM 1518 O O . LYS A 1 196 ? 17.469 -2.298 -20.277 1.00 77.69 196 LYS A O 1
ATOM 1523 N N . PHE A 1 197 ? 17.502 -0.807 -21.940 1.00 78.12 197 PHE A N 1
ATOM 1524 C CA . PHE A 1 197 ? 16.853 0.253 -21.160 1.00 78.12 197 PHE A CA 1
ATOM 1525 C C . PHE A 1 197 ? 15.397 -0.093 -20.814 1.00 78.12 197 PHE A C 1
ATOM 1527 O O . PHE A 1 197 ? 14.996 0.002 -19.658 1.00 78.12 197 PHE A O 1
ATOM 1534 N N . LEU A 1 198 ? 14.624 -0.560 -21.800 1.00 76.50 198 LEU A N 1
ATOM 1535 C CA . LEU A 1 198 ? 13.229 -0.975 -21.603 1.00 76.50 198 LEU A CA 1
ATOM 1536 C C . LEU A 1 198 ? 13.128 -2.242 -20.748 1.00 76.50 198 LEU A C 1
ATOM 1538 O O . LEU A 1 198 ? 12.171 -2.389 -19.996 1.00 76.50 198 LEU A O 1
ATOM 1542 N N . PHE A 1 199 ? 14.132 -3.121 -20.822 1.00 77.81 199 PHE A N 1
ATOM 1543 C CA . PHE A 1 199 ? 14.262 -4.264 -19.921 1.00 77.81 199 PHE A CA 1
ATOM 1544 C C . PHE A 1 199 ? 14.333 -3.823 -18.456 1.00 77.81 199 PHE A C 1
ATOM 1546 O O . PHE A 1 199 ? 13.490 -4.232 -17.664 1.00 77.81 199 PHE A O 1
ATOM 1553 N N . HIS A 1 200 ? 15.268 -2.927 -18.120 1.00 76.06 200 HIS A N 1
ATOM 1554 C CA . HIS A 1 200 ? 15.411 -2.433 -16.748 1.00 76.06 200 HIS A CA 1
ATOM 1555 C C . HIS A 1 200 ? 14.167 -1.648 -16.319 1.00 76.06 200 HIS A C 1
ATOM 1557 O O . HIS A 1 200 ? 13.677 -1.852 -15.218 1.00 76.06 200 HIS A O 1
ATOM 1563 N N . LEU A 1 201 ? 13.591 -0.810 -17.192 1.00 77.38 201 LEU A N 1
ATOM 1564 C CA . LEU A 1 201 ? 12.346 -0.089 -16.898 1.00 77.38 201 LEU A CA 1
ATOM 1565 C C . LEU A 1 201 ? 11.196 -1.049 -16.543 1.00 77.38 201 LEU A C 1
ATOM 1567 O O . LEU A 1 201 ? 10.439 -0.790 -15.610 1.00 77.38 201 LEU A O 1
ATOM 1571 N N . GLY A 1 202 ? 11.107 -2.178 -17.251 1.00 73.81 202 GLY A N 1
ATOM 1572 C CA . GLY A 1 202 ? 10.129 -3.229 -16.990 1.00 73.81 202 GLY A CA 1
ATOM 1573 C C . GLY A 1 202 ? 10.369 -3.981 -15.681 1.00 73.81 202 GLY A C 1
ATOM 1574 O O . GLY A 1 202 ? 9.399 -4.320 -15.008 1.00 73.81 202 GLY A O 1
ATOM 1575 N N . GLU A 1 203 ? 11.626 -4.193 -15.276 1.00 78.81 203 GLU A N 1
ATOM 1576 C CA . GLU A 1 203 ? 11.952 -4.819 -13.983 1.00 78.81 203 GLU A CA 1
ATOM 1577 C C . GLU A 1 203 ? 11.432 -4.006 -12.792 1.00 78.81 203 GLU A C 1
ATOM 1579 O O . GLU A 1 203 ? 11.052 -4.593 -11.782 1.00 78.81 203 GLU A O 1
ATOM 1584 N N . TYR A 1 204 ? 11.358 -2.674 -12.916 1.00 79.12 204 TYR A N 1
ATOM 1585 C CA . TYR A 1 204 ? 10.802 -1.781 -11.892 1.00 79.12 204 TYR A CA 1
ATOM 1586 C C . TYR A 1 204 ? 9.264 -1.671 -11.920 1.00 79.12 204 TYR A C 1
ATOM 1588 O O . TYR A 1 204 ? 8.687 -1.062 -11.020 1.00 79.12 204 TYR A O 1
ATOM 1596 N N . GLY A 1 205 ? 8.576 -2.241 -12.917 1.00 79.56 205 GLY A N 1
ATOM 1597 C CA . GLY A 1 205 ? 7.110 -2.290 -12.984 1.00 79.56 205 GLY A CA 1
ATOM 1598 C C . GLY A 1 205 ? 6.431 -0.929 -12.765 1.00 79.56 205 GLY A C 1
ATOM 1599 O O . GLY A 1 205 ? 6.797 0.064 -13.392 1.00 79.56 205 GLY A O 1
ATOM 1600 N N . VAL A 1 206 ? 5.466 -0.865 -11.839 1.00 82.81 206 VAL A N 1
ATOM 1601 C CA . VAL A 1 206 ? 4.722 0.363 -11.468 1.00 82.81 206 VAL A CA 1
ATOM 1602 C C . VAL A 1 206 ? 5.644 1.487 -10.991 1.00 82.81 206 VAL A C 1
ATOM 1604 O O . VAL A 1 206 ? 5.383 2.661 -11.249 1.00 82.81 206 VAL A O 1
ATOM 1607 N N . VAL A 1 207 ? 6.746 1.145 -10.324 1.00 84.62 207 VAL A N 1
ATOM 1608 C CA . VAL A 1 207 ? 7.677 2.126 -9.753 1.00 84.62 207 VAL A CA 1
ATOM 1609 C C . VAL A 1 207 ? 8.348 2.952 -10.845 1.00 84.62 207 VAL A C 1
ATOM 1611 O O . VAL A 1 207 ? 8.562 4.150 -10.666 1.00 84.62 207 VAL A O 1
ATOM 1614 N N . SER A 1 208 ? 8.596 2.354 -12.011 1.00 85.38 208 SER A N 1
ATOM 1615 C CA . SER A 1 208 ? 9.095 3.094 -13.171 1.00 85.38 208 SER A CA 1
ATOM 1616 C C . SER A 1 208 ? 8.121 4.182 -13.633 1.00 85.38 208 SER A C 1
ATOM 1618 O O . SER A 1 208 ? 8.538 5.305 -13.913 1.00 85.38 208 SER A O 1
ATOM 1620 N N . ALA A 1 209 ? 6.818 3.890 -13.640 1.00 87.75 209 ALA A N 1
ATOM 1621 C CA . ALA A 1 209 ? 5.788 4.845 -14.027 1.00 87.75 209 ALA A CA 1
ATOM 1622 C C . ALA A 1 209 ? 5.652 5.988 -13.012 1.00 87.75 209 ALA A C 1
ATOM 1624 O O . ALA A 1 209 ? 5.515 7.143 -13.412 1.00 87.75 209 ALA A O 1
ATOM 1625 N N . ILE A 1 210 ? 5.766 5.688 -11.712 1.00 87.06 210 ILE A N 1
ATOM 1626 C CA . ILE A 1 210 ? 5.778 6.701 -10.644 1.00 87.06 210 ILE A CA 1
ATOM 1627 C C . ILE A 1 210 ? 6.970 7.652 -10.814 1.00 87.06 210 ILE A C 1
ATOM 1629 O O . ILE A 1 210 ? 6.803 8.867 -10.732 1.00 87.06 210 ILE A O 1
ATOM 1633 N N . LEU A 1 211 ? 8.165 7.122 -11.094 1.00 86.88 211 LEU A N 1
ATOM 1634 C CA . LEU A 1 211 ? 9.357 7.944 -11.321 1.00 86.88 211 LEU A CA 1
ATOM 1635 C C . LEU A 1 211 ? 9.204 8.851 -12.546 1.00 86.88 211 LEU A C 1
ATOM 1637 O O . LEU A 1 211 ? 9.529 10.034 -12.474 1.00 86.88 211 LEU A O 1
ATOM 1641 N N . VAL A 1 212 ? 8.679 8.322 -13.655 1.00 88.06 212 VAL A N 1
ATOM 1642 C CA . VAL A 1 212 ? 8.423 9.123 -14.862 1.00 88.06 212 VAL A CA 1
ATOM 1643 C C . VAL A 1 212 ? 7.386 10.213 -14.585 1.00 88.06 212 VAL A C 1
ATOM 1645 O O . VAL A 1 212 ? 7.607 11.360 -14.964 1.00 88.06 212 VAL A O 1
ATOM 1648 N N . SER A 1 213 ? 6.303 9.885 -13.876 1.00 88.06 213 SER A N 1
ATOM 1649 C CA . SER A 1 213 ? 5.281 10.849 -13.447 1.00 88.06 213 SER A CA 1
ATOM 1650 C C . SER A 1 213 ? 5.892 11.980 -12.614 1.00 88.06 213 SER A C 1
ATOM 1652 O O . SER A 1 213 ? 5.716 13.148 -12.947 1.00 88.06 213 SER A O 1
ATOM 1654 N N . LEU A 1 214 ? 6.714 11.650 -11.612 1.00 86.06 214 LEU A N 1
ATOM 1655 C CA . LEU A 1 214 ? 7.394 12.637 -10.770 1.00 86.06 214 LEU A CA 1
ATOM 1656 C C . LEU A 1 214 ? 8.298 13.575 -11.582 1.00 86.06 214 LEU A C 1
ATOM 1658 O O . LEU A 1 214 ? 8.233 14.792 -11.413 1.00 86.06 214 LEU A O 1
ATOM 1662 N N . ILE A 1 215 ? 9.122 13.022 -12.479 1.00 87.81 215 ILE A N 1
ATOM 1663 C CA . ILE A 1 215 ? 10.013 13.809 -13.343 1.00 87.81 215 ILE A CA 1
ATOM 1664 C C . ILE A 1 215 ? 9.190 14.775 -14.199 1.00 87.81 215 ILE A C 1
ATOM 1666 O O . ILE A 1 215 ? 9.483 15.969 -14.246 1.00 87.81 215 ILE A O 1
ATOM 1670 N N . VAL A 1 216 ? 8.131 14.279 -14.838 1.00 88.12 216 VAL A N 1
ATOM 1671 C CA . VAL A 1 216 ? 7.251 15.087 -15.690 1.00 88.12 216 VAL A CA 1
ATOM 1672 C C . VAL A 1 216 ? 6.530 16.171 -14.888 1.00 88.12 216 VAL A C 1
ATOM 1674 O O . VAL A 1 216 ? 6.427 17.299 -15.370 1.00 88.12 216 VAL A O 1
ATOM 1677 N N . GLY A 1 217 ? 6.091 15.879 -13.663 1.00 85.31 217 GLY A N 1
ATOM 1678 C CA . GLY A 1 217 ? 5.465 16.865 -12.781 1.00 85.31 217 GLY A CA 1
ATOM 1679 C C . GLY A 1 217 ? 6.407 18.001 -12.376 1.00 85.31 217 GLY A C 1
ATOM 1680 O O . GLY A 1 217 ? 5.986 19.157 -12.349 1.00 85.31 217 GLY A O 1
ATOM 1681 N N . ILE A 1 218 ? 7.692 17.704 -12.147 1.00 85.25 218 ILE A N 1
ATOM 1682 C CA . ILE A 1 218 ? 8.718 18.728 -11.883 1.00 85.25 218 ILE A CA 1
ATOM 1683 C C . ILE A 1 218 ? 8.963 19.585 -13.134 1.00 85.25 218 ILE A C 1
ATOM 1685 O O . ILE A 1 218 ? 8.977 20.813 -13.052 1.00 85.25 218 ILE A O 1
ATOM 1689 N N . PHE A 1 219 ? 9.119 18.963 -14.310 1.00 86.12 219 PHE A N 1
ATOM 1690 C CA . PHE A 1 219 ? 9.333 19.694 -15.569 1.00 86.12 219 PHE A CA 1
ATOM 1691 C C . PHE A 1 219 ? 8.141 20.577 -15.953 1.00 86.12 219 PHE A C 1
ATOM 1693 O O . PHE A 1 219 ? 8.331 21.686 -16.449 1.00 86.12 219 PHE A O 1
ATOM 1700 N N . SER A 1 220 ? 6.926 20.106 -15.680 1.00 84.38 220 SER A N 1
ATOM 1701 C CA . SER A 1 220 ? 5.684 20.842 -15.934 1.00 84.38 220 SER A CA 1
ATOM 1702 C C . SER A 1 220 ? 5.410 21.928 -14.884 1.00 84.38 220 SER A C 1
ATOM 1704 O O . SER A 1 220 ? 4.441 22.666 -15.024 1.00 84.38 220 SER A O 1
ATOM 1706 N N . ARG A 1 221 ? 6.269 22.051 -13.854 1.00 80.50 221 ARG A N 1
ATOM 1707 C CA . ARG A 1 221 ? 6.125 22.953 -12.694 1.00 80.50 221 ARG A CA 1
ATOM 1708 C C . ARG A 1 221 ? 4.842 22.746 -11.880 1.00 80.50 221 ARG A C 1
ATOM 1710 O O . ARG A 1 221 ? 4.460 23.629 -11.121 1.00 80.50 221 ARG A O 1
ATOM 1717 N N . GLU A 1 222 ? 4.203 21.587 -12.010 1.00 78.75 222 GLU A N 1
ATOM 1718 C CA . GLU A 1 222 ? 3.064 21.203 -11.167 1.00 78.75 222 GLU A CA 1
ATOM 1719 C C . GLU A 1 222 ? 3.546 20.786 -9.777 1.00 78.75 222 GLU A C 1
ATOM 1721 O O . GLU A 1 222 ? 2.898 21.052 -8.772 1.00 78.75 222 GLU A O 1
ATOM 1726 N N . ILE A 1 223 ? 4.712 20.141 -9.722 1.00 77.75 223 ILE A N 1
ATOM 1727 C CA . ILE A 1 223 ? 5.353 19.720 -8.482 1.00 77.75 223 ILE A CA 1
ATOM 1728 C C . ILE A 1 223 ? 6.489 20.693 -8.188 1.00 77.75 223 ILE A C 1
ATOM 1730 O O . ILE A 1 223 ? 7.451 20.795 -8.954 1.00 77.75 223 ILE A O 1
ATOM 1734 N N . GLU A 1 224 ? 6.390 21.402 -7.065 1.00 71.56 224 GLU A N 1
ATOM 1735 C CA . GLU A 1 224 ? 7.485 22.236 -6.586 1.00 71.56 224 GLU A CA 1
ATOM 1736 C C . GLU A 1 224 ? 8.694 21.366 -6.231 1.00 71.56 224 GLU A C 1
ATOM 1738 O O . GLU A 1 224 ? 8.573 20.331 -5.570 1.00 71.56 224 GLU A O 1
ATOM 1743 N N . ILE A 1 225 ? 9.883 21.793 -6.663 1.00 64.50 225 ILE A N 1
ATOM 1744 C CA . ILE A 1 225 ? 11.127 21.145 -6.247 1.00 64.50 225 ILE A CA 1
ATOM 1745 C C . ILE A 1 225 ? 11.247 21.356 -4.733 1.00 64.50 225 ILE A C 1
ATOM 1747 O O . ILE A 1 225 ? 11.256 22.515 -4.300 1.00 64.50 225 ILE A O 1
ATOM 1751 N N . PRO A 1 226 ? 11.346 20.287 -3.920 1.00 57.59 226 PRO A N 1
ATOM 1752 C CA . PRO A 1 226 ? 11.478 20.437 -2.481 1.00 57.59 226 PRO A CA 1
ATOM 1753 C C . PRO A 1 226 ? 12.714 21.289 -2.180 1.00 57.59 226 PRO A C 1
ATOM 1755 O O . PRO A 1 226 ? 13.837 20.941 -2.549 1.00 57.59 226 PRO A O 1
ATOM 1758 N N . ARG A 1 227 ? 12.505 22.439 -1.529 1.00 46.56 227 ARG A N 1
ATOM 1759 C CA . ARG A 1 227 ? 13.600 23.264 -1.015 1.00 46.56 227 ARG A CA 1
ATOM 1760 C C . ARG A 1 227 ? 14.197 22.522 0.177 1.00 46.56 227 ARG A C 1
ATOM 1762 O O . ARG A 1 227 ? 13.609 22.495 1.254 1.00 46.56 227 ARG A O 1
ATOM 1769 N N . PHE A 1 228 ? 15.330 21.864 -0.039 1.00 45.62 228 PHE A N 1
ATOM 1770 C CA . PHE A 1 228 ? 16.068 21.186 1.021 1.00 45.62 228 PHE A CA 1
ATOM 1771 C C . PHE A 1 228 ? 16.664 22.228 1.979 1.00 45.62 228 PHE A C 1
ATOM 1773 O O . PHE A 1 228 ? 17.726 22.784 1.709 1.00 45.62 228 PHE A O 1
ATOM 1780 N N . SER A 1 229 ? 15.979 22.486 3.093 1.00 39.03 229 SER A N 1
ATOM 1781 C CA . SER A 1 229 ? 16.556 23.145 4.269 1.00 39.03 229 SER A CA 1
ATOM 1782 C C . SER A 1 229 ? 16.964 22.075 5.282 1.00 39.03 229 SER A C 1
ATOM 1784 O O . SER A 1 229 ? 16.155 21.214 5.633 1.00 39.03 229 SER A O 1
ATOM 1786 N N . PHE A 1 230 ? 18.215 22.121 5.748 1.00 47.75 230 PHE A N 1
ATOM 1787 C CA . PHE A 1 230 ? 18.772 21.176 6.730 1.00 47.75 230 PHE A CA 1
ATOM 1788 C C . PHE A 1 230 ? 18.053 21.198 8.095 1.00 47.75 230 PHE A C 1
ATOM 1790 O O . PHE A 1 230 ? 18.178 20.239 8.851 1.00 47.75 230 PHE A O 1
ATOM 1797 N N . ASP A 1 231 ? 17.244 22.225 8.371 1.00 49.41 231 ASP A N 1
ATOM 1798 C CA . ASP A 1 231 ? 16.463 22.367 9.609 1.00 49.41 231 ASP A CA 1
ATOM 1799 C C . ASP A 1 231 ? 15.308 21.352 9.737 1.00 49.41 231 ASP A C 1
ATOM 1801 O O . ASP A 1 231 ? 14.824 21.099 10.834 1.00 49.41 231 ASP A O 1
ATOM 1805 N N . ASN A 1 232 ? 14.887 20.710 8.640 1.00 47.00 232 ASN A N 1
ATOM 1806 C CA . ASN A 1 232 ? 13.776 19.745 8.637 1.00 47.00 232 ASN A CA 1
ATOM 1807 C C . ASN A 1 232 ? 14.210 18.285 8.879 1.00 47.00 232 ASN A C 1
ATOM 1809 O O . ASN A 1 232 ? 13.395 17.373 8.736 1.00 47.00 232 ASN A O 1
ATOM 1813 N N . LEU A 1 233 ? 15.489 18.030 9.181 1.00 41.22 233 LEU A N 1
ATOM 1814 C CA . LEU A 1 233 ? 16.021 16.664 9.270 1.00 41.22 233 LEU A CA 1
ATOM 1815 C C . LEU A 1 233 ? 15.749 15.993 10.629 1.00 41.22 233 LEU A C 1
ATOM 1817 O O . LEU A 1 233 ? 15.663 14.769 10.696 1.00 41.22 233 LEU A O 1
ATOM 1821 N N . VAL A 1 234 ? 15.594 16.774 11.703 1.00 40.38 234 VAL A N 1
ATOM 1822 C CA . VAL A 1 234 ? 15.246 16.273 13.039 1.00 40.38 234 VAL 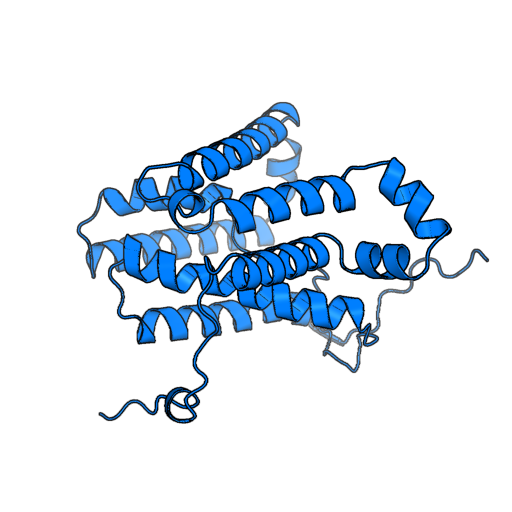A CA 1
ATOM 1823 C C . VAL A 1 234 ? 14.322 17.286 13.712 1.00 40.38 234 VAL A C 1
ATOM 1825 O O . VAL A 1 234 ? 14.782 18.288 14.246 1.00 40.38 234 VAL A O 1
ATOM 1828 N N . TYR A 1 235 ? 13.016 17.020 13.709 1.00 45.28 235 TYR A N 1
ATOM 1829 C CA . TYR A 1 235 ? 12.106 17.707 14.623 1.00 45.28 235 TYR A CA 1
ATOM 1830 C C . TYR A 1 235 ? 12.297 17.073 16.006 1.00 45.28 235 TYR A C 1
ATOM 1832 O O . TYR A 1 235 ? 11.737 16.015 16.300 1.00 45.28 235 TYR A O 1
ATOM 1840 N N . ILE A 1 236 ? 13.175 17.653 16.826 1.00 39.00 236 ILE A N 1
ATOM 1841 C CA . ILE A 1 236 ? 13.192 17.367 18.262 1.00 39.00 236 ILE A CA 1
ATOM 1842 C C . ILE A 1 236 ? 11.978 18.100 18.824 1.00 39.00 236 ILE A C 1
ATOM 1844 O O . ILE A 1 236 ? 11.850 19.308 18.659 1.00 39.00 236 ILE A O 1
ATOM 1848 N N . VAL A 1 237 ? 11.048 17.345 19.405 1.00 35.25 237 VAL A N 1
ATOM 1849 C CA . VAL A 1 237 ? 9.906 17.903 20.129 1.00 35.25 237 VAL A CA 1
ATOM 1850 C C . VAL A 1 237 ? 10.468 18.676 21.320 1.00 35.25 237 VAL A C 1
ATOM 1852 O O . VAL A 1 237 ? 10.924 18.058 22.282 1.00 35.25 237 VAL A O 1
ATOM 1855 N N . ASP A 1 238 ? 10.474 20.003 21.242 1.00 35.19 238 ASP A N 1
ATOM 1856 C CA . ASP A 1 238 ? 10.690 20.842 22.417 1.00 35.19 238 ASP A CA 1
ATOM 1857 C C . ASP A 1 238 ? 9.407 20.803 23.263 1.00 35.19 238 ASP A C 1
ATOM 1859 O O . ASP A 1 238 ? 8.309 21.065 22.761 1.00 35.19 238 ASP A O 1
ATOM 1863 N N . PHE A 1 239 ? 9.555 20.371 24.518 1.00 38.88 239 PHE A N 1
ATOM 1864 C CA . PHE A 1 239 ? 8.494 20.308 25.529 1.00 38.88 239 PHE A CA 1
ATOM 1865 C C . PHE A 1 239 ? 8.093 21.697 26.034 1.00 38.88 239 PHE A C 1
ATOM 1867 O O . PHE A 1 239 ? 8.993 22.552 26.194 1.00 38.88 239 PHE A O 1
#

Secondary structure (DSSP, 8-state):
------PPPP-EEETTEEE--TTTTS---HHHHHHHHHHHHHHTHHHHHHHHHH---HHHHHHHHHHHHHHHHHHHHTT-SS-----HHHHHHHHHHHTTS-TTHHHHHHHHHHHHHHHHHHHHHHHHTHHHHHHHHS-HHHHHHHHHHHHHHHHHHHSSTTSSTTTSHHHHHHHHHHHHHHHH-HHHHHHHTT-HHHHHHHHTHHHHHHHHHHHHHHHTTSSPPP---GGGS------

Foldseek 3Di:
DDPPPDDQQDFDDDPVFTFDDPPPRDDDDPLVVLLLVLVLVVLLVVLVVCCVQQVDDSVVSNVVSVVVQVVLVVCVRRPNPDRDDDPLLVSVVLSVVLVVDDHYDRSVVVVVVVVVVVVVVCVVCVVVVVVVVVVVPDDPVVVVVSVVVSVVVLVCQQPPPPHCCVLQVQLVVQLVVVLCCLAPNPVLVVVLVVDVVSVSCNSNRSVSSNVVSVVRSVVVVSDDDPPDDVVPPDDDPDD

Radius of gyration: 21.13 Å; chains: 1; bounding box: 42×52×53 Å